Protein AF-A0A7V0V6Z7-F1 (afdb_monomer_lite)

Sequence (266 aa):
MDKNRDLLDSINRENGLTRINRAIYQKLVDCGIPGIIVAKPAYNLAQMYVQSLDFVAKTNEFSKLTDAPSIAEKVLEMRESVKVLRHFTGQFGRSYYVLMDRLSMITGNWYGEGYEEALDEAVNKFEEILSNLASEDLRDRMQDEIRSHNRQQHGNIVRRLISKGCPEDVSNHFADNLFELKLEAANLISLVDKMVSLTDDFENLILEIEQILVDISIPWVGFSPGETAHALWHMGDHDEDNFFFMGFLGWSLAVLENLQENVEDL

Foldseek 3Di:
DPVLVVLLVVLVPPCNLVVLLVLQLVLLVLLVDDSVLRNQLSSLLSLLLNLLSQLLVLLVVLLVDQDLVVNLVSLVSNLVSLVSNLVSLVSNLVSLVVSLVRLCVSVVVVPPDPNVVVVVVVVVVVVVVVVVPPPVVVVVVVVVVVVVVLVVSLVSQLVSLVVLQQDSVLSNQLSVLSSQLSVLSVVSNVLSVVLSPDDDHNNVSSVSVSVSSVVNCQQRNNPDQQDHRVNNLQSWDQGPVRDTRCHNVNSSVSSSVRNVVSVVVD

Radius of gyration: 20.88 Å; chains: 1; bounding box: 40×45×74 Å

pLDDT: mean 76.59, std 17.56, range [39.34, 95.06]

Structure (mmCIF, N/CA/C/O backbone):
data_AF-A0A7V0V6Z7-F1
#
_entry.id   AF-A0A7V0V6Z7-F1
#
loop_
_atom_site.group_PDB
_atom_site.id
_atom_site.type_symbol
_atom_site.label_atom_id
_atom_site.label_alt_id
_atom_site.label_comp_id
_atom_site.label_asym_id
_atom_site.label_entity_id
_atom_site.label_seq_id
_atom_site.pdbx_PDB_ins_code
_atom_site.Cartn_x
_atom_site.Cartn_y
_atom_site.Cartn_z
_atom_site.occupancy
_atom_site.B_iso_or_equiv
_atom_site.auth_seq_id
_atom_site.auth_comp_id
_atom_site.auth_asym_id
_atom_site.auth_atom_id
_atom_site.pdbx_PDB_model_num
ATOM 1 N N . MET A 1 1 ? 3.177 -21.503 -4.261 1.00 39.34 1 MET A N 1
ATOM 2 C CA . MET A 1 1 ? 1.839 -20.892 -4.133 1.00 39.34 1 MET A CA 1
ATOM 3 C C . MET A 1 1 ? 2.054 -19.483 -3.636 1.00 39.34 1 MET A C 1
ATOM 5 O O . MET A 1 1 ? 2.811 -19.310 -2.688 1.00 39.34 1 MET A O 1
ATOM 9 N N . ASP A 1 2 ? 1.538 -18.501 -4.362 1.00 45.69 2 ASP A N 1
ATOM 10 C CA . ASP A 1 2 ? 1.772 -17.084 -4.090 1.00 45.69 2 ASP A CA 1
ATOM 11 C C . ASP A 1 2 ? 0.695 -16.626 -3.101 1.00 45.69 2 ASP A C 1
ATOM 13 O O . ASP A 1 2 ? -0.444 -16.396 -3.497 1.00 45.69 2 ASP A O 1
ATOM 17 N N . LYS A 1 3 ? 1.037 -16.573 -1.805 1.00 47.81 3 LYS A N 1
ATOM 18 C CA . LYS A 1 3 ? 0.099 -16.254 -0.709 1.00 47.81 3 LYS A CA 1
ATOM 19 C C . LYS A 1 3 ? -0.710 -14.980 -0.985 1.00 47.81 3 LYS A C 1
ATOM 21 O O . LYS A 1 3 ? -1.873 -14.914 -0.608 1.00 47.81 3 LYS A O 1
ATOM 26 N N . ASN A 1 4 ? -0.118 -14.008 -1.680 1.00 45.53 4 ASN A N 1
ATOM 27 C CA . ASN A 1 4 ? -0.764 -12.742 -2.027 1.00 45.53 4 ASN A CA 1
ATOM 28 C C . ASN A 1 4 ? -1.793 -12.904 -3.150 1.00 45.53 4 ASN A C 1
ATOM 30 O O . ASN A 1 4 ? -2.839 -12.262 -3.122 1.00 45.53 4 ASN A O 1
ATOM 34 N N . ARG A 1 5 ? -1.532 -13.801 -4.106 1.00 47.22 5 ARG A N 1
ATOM 35 C CA . ARG A 1 5 ? -2.484 -14.160 -5.161 1.00 47.22 5 ARG A CA 1
ATOM 36 C C . ARG A 1 5 ? -3.647 -14.974 -4.602 1.00 47.22 5 ARG A C 1
ATOM 38 O O . ARG A 1 5 ? -4.788 -14.689 -4.932 1.00 47.22 5 ARG A O 1
ATOM 45 N N . ASP A 1 6 ? -3.370 -15.904 -3.689 1.00 46.28 6 ASP A N 1
ATOM 46 C CA . ASP A 1 6 ? -4.408 -16.678 -2.999 1.00 46.28 6 ASP A CA 1
ATOM 47 C C . ASP A 1 6 ? -5.280 -15.773 -2.096 1.00 46.28 6 ASP A C 1
ATOM 49 O O . ASP A 1 6 ? -6.498 -15.949 -2.021 1.00 46.28 6 ASP A O 1
ATOM 53 N N . LEU A 1 7 ? -4.682 -14.757 -1.454 1.00 52.91 7 LEU A N 1
ATOM 54 C CA . LEU A 1 7 ? -5.400 -13.718 -0.705 1.00 52.91 7 LEU A CA 1
ATOM 55 C C . LEU A 1 7 ? -6.253 -12.838 -1.625 1.00 52.91 7 LEU A C 1
ATOM 57 O O . LEU A 1 7 ? -7.433 -12.645 -1.337 1.00 52.91 7 LEU A O 1
ATOM 61 N N . LEU A 1 8 ? -5.719 -12.370 -2.754 1.00 53.38 8 LEU A N 1
ATOM 62 C CA . LEU A 1 8 ? -6.477 -11.591 -3.737 1.00 53.38 8 LEU A CA 1
ATOM 63 C C . LEU A 1 8 ? -7.608 -12.388 -4.378 1.00 53.38 8 LEU A C 1
ATOM 65 O O . LEU A 1 8 ? -8.707 -11.867 -4.501 1.00 53.38 8 LEU A O 1
ATOM 69 N N . ASP A 1 9 ? -7.403 -13.662 -4.701 1.00 51.12 9 ASP A N 1
ATOM 70 C CA . ASP A 1 9 ? -8.460 -14.540 -5.215 1.00 51.12 9 ASP A CA 1
ATOM 71 C C . ASP A 1 9 ? -9.538 -14.818 -4.150 1.00 51.12 9 ASP A C 1
ATOM 73 O O . ASP A 1 9 ? -10.710 -15.046 -4.472 1.00 51.12 9 ASP A O 1
ATOM 77 N N . SER A 1 10 ? -9.174 -14.753 -2.864 1.00 51.50 10 SER A N 1
ATOM 78 C CA . SER A 1 10 ? -10.130 -14.799 -1.754 1.00 51.50 10 SER A CA 1
ATOM 79 C C . SER A 1 10 ? -10.884 -13.474 -1.554 1.00 51.50 10 SER A C 1
ATOM 81 O O . SER A 1 10 ? -12.034 -13.493 -1.107 1.00 51.50 10 SER A O 1
ATOM 83 N N . ILE A 1 11 ? -10.270 -12.342 -1.926 1.00 50.38 11 ILE A N 1
ATOM 84 C CA . ILE A 1 11 ? -10.787 -10.978 -1.736 1.00 50.38 11 ILE A CA 1
ATOM 85 C C . ILE A 1 11 ? -11.588 -10.468 -2.944 1.00 50.38 11 ILE A C 1
ATOM 87 O O . ILE A 1 11 ? -12.551 -9.731 -2.755 1.00 50.38 11 ILE A O 1
ATOM 91 N N . ASN A 1 12 ? -11.249 -10.905 -4.160 1.00 48.53 12 ASN A N 1
ATOM 92 C CA . ASN A 1 12 ? -11.937 -10.591 -5.420 1.00 48.53 12 ASN A CA 1
ATOM 93 C C . ASN A 1 12 ? -13.287 -11.307 -5.568 1.00 48.53 12 ASN A C 1
ATOM 95 O O . ASN A 1 12 ? -14.057 -11.019 -6.482 1.00 48.53 12 ASN A O 1
ATOM 99 N N . ARG A 1 13 ? -13.621 -12.226 -4.657 1.00 46.09 13 ARG A N 1
ATOM 100 C CA . ARG A 1 13 ? -15.014 -12.633 -4.444 1.00 46.09 13 ARG A CA 1
ATOM 101 C C . ARG A 1 13 ? -15.704 -11.474 -3.729 1.00 46.09 13 ARG A C 1
ATOM 103 O O . ARG A 1 13 ? -15.149 -11.004 -2.746 1.00 46.09 13 ARG A O 1
ATOM 110 N N . GLU A 1 14 ? -16.910 -11.077 -4.147 1.00 49.16 14 GLU A N 1
ATOM 111 C CA . GLU A 1 14 ? -17.764 -9.981 -3.610 1.00 49.16 14 GLU A CA 1
ATOM 112 C C . GLU A 1 14 ? -17.850 -9.827 -2.063 1.00 49.16 14 GLU A C 1
ATOM 114 O O . GLU A 1 14 ? -18.405 -8.857 -1.562 1.00 49.16 14 GLU A O 1
ATOM 119 N N . ASN A 1 15 ? -17.267 -10.739 -1.282 1.00 64.12 15 ASN A N 1
ATOM 120 C CA . ASN A 1 15 ? -17.210 -10.761 0.175 1.00 64.12 15 ASN A CA 1
ATOM 121 C C . ASN A 1 15 ? -15.884 -10.274 0.806 1.00 64.12 15 ASN A C 1
ATOM 123 O O . ASN A 1 15 ? -15.844 -10.120 2.026 1.00 64.12 15 ASN A O 1
ATOM 127 N N . GLY A 1 16 ? -14.802 -10.051 0.046 1.00 65.00 16 GLY A N 1
ATOM 128 C CA . GLY A 1 16 ? -13.463 -9.756 0.588 1.00 65.00 16 GLY A CA 1
ATOM 129 C C . GLY A 1 16 ? -13.350 -8.437 1.351 1.00 65.00 16 GLY A C 1
ATOM 130 O O . GLY A 1 16 ? -13.090 -8.424 2.556 1.00 65.00 16 GLY A O 1
ATOM 131 N N . LEU A 1 17 ? -13.616 -7.326 0.657 1.00 76.06 17 LEU A N 1
ATOM 132 C CA . LEU A 1 17 ? -13.643 -5.982 1.245 1.00 76.06 17 LEU A CA 1
ATOM 133 C C . LEU A 1 17 ? -14.646 -5.898 2.405 1.00 76.06 17 LEU A C 1
ATOM 135 O O . LEU A 1 17 ? -14.359 -5.326 3.454 1.00 76.06 17 LEU A O 1
ATOM 139 N N . THR A 1 18 ? -15.826 -6.498 2.240 1.00 77.00 18 THR A N 1
ATOM 140 C CA . THR A 1 18 ? -16.851 -6.534 3.288 1.00 77.00 18 THR A CA 1
ATOM 141 C C . THR A 1 18 ? -16.368 -7.285 4.527 1.00 77.00 18 THR A C 1
ATOM 143 O O . THR A 1 18 ? -16.648 -6.849 5.642 1.00 77.00 18 THR A O 1
ATOM 146 N N . ARG A 1 19 ? -15.635 -8.392 4.359 1.00 82.50 19 ARG A N 1
ATOM 147 C CA . ARG A 1 19 ? -15.093 -9.179 5.472 1.00 82.50 19 ARG A CA 1
ATOM 148 C C . ARG A 1 19 ? -14.014 -8.416 6.228 1.00 82.50 19 ARG A C 1
ATOM 150 O O . ARG A 1 19 ? -14.110 -8.341 7.450 1.00 82.50 19 ARG A O 1
ATOM 157 N N . ILE A 1 20 ? -13.028 -7.849 5.531 1.00 89.25 20 ILE A N 1
ATOM 158 C CA . ILE A 1 20 ? -11.941 -7.120 6.198 1.00 89.25 20 ILE A CA 1
ATOM 159 C C . ILE A 1 20 ? -12.457 -5.838 6.864 1.00 89.25 20 ILE A C 1
ATOM 161 O O . ILE A 1 20 ? -12.130 -5.588 8.018 1.00 89.25 20 ILE A O 1
ATOM 165 N N . ASN A 1 21 ? -13.370 -5.101 6.218 1.00 86.50 21 ASN A N 1
ATOM 166 C CA . ASN A 1 21 ? -14.036 -3.946 6.827 1.00 86.50 21 ASN A CA 1
ATOM 167 C C . ASN A 1 21 ? -14.774 -4.339 8.115 1.00 86.50 21 ASN A C 1
ATOM 169 O O . ASN A 1 21 ? -14.560 -3.724 9.153 1.00 86.50 21 ASN A O 1
ATOM 173 N N . ARG A 1 22 ? -15.588 -5.405 8.086 1.00 85.06 22 ARG A N 1
ATOM 174 C CA . ARG A 1 22 ? -16.276 -5.892 9.294 1.00 85.06 22 ARG A CA 1
ATOM 175 C C . ARG A 1 22 ? -15.303 -6.294 10.398 1.00 85.06 22 ARG A C 1
ATOM 177 O O . ARG A 1 22 ? -15.591 -6.021 11.555 1.00 85.06 22 ARG A O 1
ATOM 184 N N . ALA A 1 23 ? -14.185 -6.929 10.054 1.00 89.50 23 ALA A N 1
ATOM 185 C CA . ALA A 1 23 ? -13.181 -7.336 11.030 1.00 89.50 23 ALA A CA 1
ATOM 186 C C . ALA A 1 23 ? -12.515 -6.121 11.695 1.00 89.50 23 ALA A C 1
ATOM 188 O O . ALA A 1 23 ? -12.502 -6.042 12.918 1.00 89.50 23 ALA A O 1
ATOM 189 N N . ILE A 1 24 ? -12.053 -5.144 10.906 1.00 92.06 24 ILE A N 1
ATOM 190 C CA . ILE A 1 24 ? -11.469 -3.895 11.422 1.00 92.06 24 ILE A CA 1
ATOM 191 C C . ILE A 1 24 ? -12.498 -3.132 12.262 1.00 92.06 24 ILE A C 1
ATOM 193 O O . ILE A 1 24 ? -12.206 -2.716 13.378 1.00 92.06 24 ILE A O 1
ATOM 197 N N . TYR A 1 25 ? -13.724 -2.984 11.753 1.00 89.12 25 TYR A N 1
ATOM 198 C CA . TYR A 1 25 ? -14.819 -2.335 12.470 1.00 89.12 25 TYR A CA 1
ATOM 199 C C . TYR A 1 25 ? -15.056 -2.984 13.832 1.00 89.12 25 TYR A C 1
ATOM 201 O O . TYR A 1 25 ? -15.114 -2.281 14.836 1.00 89.12 25 TYR A O 1
ATOM 209 N N . GLN A 1 26 ? -15.167 -4.316 13.866 1.00 88.88 26 GLN A N 1
ATOM 210 C CA . GLN A 1 26 ? -15.398 -5.049 15.104 1.00 88.88 26 GLN A CA 1
ATOM 211 C C . GLN A 1 26 ? -14.260 -4.814 16.095 1.00 88.88 26 GLN A C 1
ATOM 213 O O . GLN A 1 26 ? -14.545 -4.499 17.239 1.00 88.88 26 GLN A O 1
ATOM 218 N N . LYS A 1 27 ? -12.997 -4.850 15.649 1.00 91.38 27 LYS A N 1
ATOM 219 C CA . LYS A 1 27 ? -11.844 -4.566 16.516 1.00 91.38 27 LYS A CA 1
ATOM 220 C C . LYS A 1 27 ? -11.895 -3.182 17.145 1.00 91.38 27 LYS A C 1
ATOM 222 O O . LYS A 1 27 ? -11.703 -3.055 18.346 1.00 91.38 27 LYS A O 1
ATOM 227 N N . LEU A 1 28 ? -12.225 -2.158 16.364 1.00 89.69 28 LEU A N 1
ATOM 228 C CA . LEU A 1 28 ? -12.333 -0.799 16.891 1.00 89.69 28 LEU A CA 1
ATOM 229 C C . LEU A 1 28 ? -13.544 -0.620 17.829 1.00 89.69 28 LEU A C 1
ATOM 231 O O . LEU A 1 28 ? -13.476 0.168 18.769 1.00 89.69 28 LEU A O 1
ATOM 235 N N . VAL A 1 29 ? -14.650 -1.342 17.603 1.00 87.56 29 VAL A N 1
ATOM 236 C CA . VAL A 1 29 ? -15.792 -1.372 18.540 1.00 87.56 29 VAL A CA 1
ATOM 237 C C . VAL A 1 29 ? -15.441 -2.121 19.822 1.00 87.56 29 VAL A C 1
ATOM 239 O O . VAL A 1 29 ? -15.835 -1.682 20.900 1.00 87.56 29 VAL A O 1
ATOM 242 N N . ASP A 1 30 ? -14.692 -3.219 19.718 1.00 89.12 30 ASP A N 1
ATOM 243 C CA . ASP A 1 30 ? -14.221 -4.000 20.863 1.00 89.12 30 ASP A CA 1
ATOM 244 C C . ASP A 1 30 ? -13.289 -3.164 21.755 1.00 89.12 30 ASP A C 1
ATOM 246 O O . ASP A 1 30 ? -13.257 -3.391 22.956 1.00 89.12 30 ASP A O 1
ATOM 250 N N . CYS A 1 31 ? -12.633 -2.130 21.210 1.00 85.94 31 CYS A N 1
ATOM 251 C CA . CYS A 1 31 ? -11.915 -1.088 21.957 1.00 85.94 31 CYS A CA 1
ATOM 252 C C . CYS A 1 31 ? -12.823 -0.055 22.657 1.00 85.94 31 CYS A C 1
ATOM 254 O O . CYS A 1 31 ? -12.341 0.954 23.160 1.00 85.94 31 CYS A O 1
ATOM 256 N N . GLY A 1 32 ? -14.145 -0.235 22.660 1.00 80.31 32 GLY A N 1
ATOM 257 C CA . GLY A 1 32 ? -15.088 0.675 23.319 1.00 80.31 32 GLY A CA 1
ATOM 258 C C . GLY A 1 32 ? -15.376 1.970 22.550 1.00 80.31 32 GLY A C 1
ATOM 259 O O . GLY A 1 32 ? -16.059 2.857 23.069 1.00 80.31 32 GLY A O 1
ATOM 260 N N . ILE A 1 33 ? -14.904 2.098 21.307 1.00 82.56 33 ILE A N 1
ATOM 261 C CA . ILE A 1 33 ? -15.146 3.286 20.485 1.00 82.56 33 ILE A CA 1
ATOM 262 C C . ILE A 1 33 ? -16.559 3.211 19.880 1.00 82.56 33 ILE A C 1
ATOM 264 O O . ILE A 1 33 ? -16.948 2.181 19.322 1.00 82.56 33 ILE A O 1
ATOM 268 N N . PRO A 1 34 ? -17.351 4.301 19.915 1.00 77.25 34 PRO A N 1
ATOM 269 C CA . PRO A 1 34 ? -18.684 4.308 19.327 1.00 77.25 34 PRO A CA 1
ATOM 270 C C . PRO A 1 34 ? -18.695 3.903 17.847 1.00 77.25 34 PRO A C 1
ATOM 272 O O . PRO A 1 34 ? -17.982 4.479 17.023 1.00 77.25 34 PRO A O 1
ATOM 275 N N . GLY A 1 35 ? -19.611 2.996 17.492 1.00 72.31 35 GLY A N 1
ATOM 276 C CA . GLY A 1 35 ? -19.788 2.456 16.138 1.00 72.31 35 GLY A CA 1
ATOM 277 C C . GLY A 1 35 ? -19.845 3.505 15.015 1.00 72.31 35 GLY A C 1
ATOM 278 O O . GLY A 1 35 ? -19.358 3.274 13.910 1.00 72.31 35 GLY A O 1
ATOM 279 N N . ILE A 1 36 ? -20.427 4.676 15.289 1.00 73.62 36 ILE A N 1
ATOM 280 C CA . ILE A 1 36 ? -20.543 5.775 14.317 1.00 73.62 36 ILE A CA 1
ATOM 281 C C . ILE A 1 36 ? -19.196 6.441 13.998 1.00 73.62 36 ILE A C 1
ATOM 283 O O . ILE A 1 36 ? -19.006 6.933 12.889 1.00 73.62 36 ILE A O 1
ATOM 287 N N . ILE A 1 37 ? -18.262 6.434 14.953 1.00 75.44 37 ILE A N 1
ATOM 288 C CA . ILE A 1 37 ? -16.926 7.022 14.808 1.00 75.44 37 ILE A CA 1
ATOM 289 C C . ILE A 1 37 ? -16.024 6.069 14.025 1.00 75.44 37 ILE A C 1
ATOM 291 O O . ILE A 1 37 ? -15.305 6.506 13.133 1.00 75.44 37 ILE A O 1
ATOM 295 N N . VAL A 1 38 ? -16.113 4.765 14.298 1.00 80.75 38 VAL A N 1
ATOM 296 C CA . VAL A 1 38 ? -15.240 3.746 13.692 1.00 80.75 38 VAL A CA 1
ATOM 297 C C . VAL A 1 38 ? -15.615 3.379 12.256 1.00 80.75 38 VAL A C 1
ATOM 299 O O . VAL A 1 38 ? -14.756 2.938 11.500 1.00 80.75 38 VAL A O 1
ATOM 302 N N . ALA A 1 39 ? -16.872 3.583 11.844 1.00 78.62 39 ALA A N 1
ATOM 303 C CA . ALA A 1 39 ? -17.373 3.120 10.546 1.00 78.62 39 ALA A CA 1
ATOM 304 C C . ALA A 1 39 ? -16.555 3.641 9.353 1.00 78.62 39 ALA A C 1
ATOM 306 O O . ALA A 1 39 ? -16.211 2.883 8.446 1.00 78.62 39 ALA A O 1
ATOM 307 N N . LYS A 1 40 ? -16.235 4.940 9.353 1.00 85.31 40 LYS A N 1
ATOM 308 C CA . LYS A 1 40 ? -15.503 5.581 8.255 1.00 85.31 40 LYS A CA 1
ATOM 309 C C . LYS A 1 40 ? -13.998 5.242 8.263 1.00 85.31 40 LYS A C 1
ATOM 311 O O . LYS A 1 40 ? -13.516 4.832 7.207 1.00 85.31 40 LYS A O 1
ATOM 316 N N . PRO A 1 41 ? -13.268 5.333 9.395 1.00 87.50 41 PRO A N 1
ATOM 317 C CA . PRO A 1 41 ? -11.895 4.840 9.492 1.00 87.50 41 PRO A CA 1
ATOM 318 C C . PRO A 1 41 ? -11.749 3.371 9.087 1.00 87.50 41 PRO A C 1
ATOM 320 O O . PRO A 1 41 ? -10.877 3.061 8.283 1.00 87.50 41 PRO A O 1
ATOM 323 N N . ALA A 1 42 ? -12.631 2.487 9.569 1.00 88.62 42 ALA A N 1
ATOM 324 C CA . ALA A 1 42 ? -12.578 1.059 9.259 1.00 88.62 42 ALA A CA 1
ATOM 325 C C . ALA A 1 42 ? -12.742 0.789 7.758 1.00 88.62 42 ALA A C 1
ATOM 327 O O . ALA A 1 42 ? -11.986 0.014 7.178 1.00 88.62 42 ALA A O 1
ATOM 328 N N . TYR A 1 43 ? -13.690 1.474 7.110 1.00 89.81 43 TYR A N 1
ATOM 329 C CA . TYR A 1 43 ? -13.883 1.364 5.667 1.00 89.81 43 TYR A CA 1
ATOM 330 C C . TYR A 1 43 ? -12.670 1.867 4.875 1.00 89.81 43 TYR A C 1
ATOM 332 O O . TYR A 1 43 ? -12.228 1.195 3.945 1.00 89.81 43 TYR A O 1
ATOM 340 N N . ASN A 1 44 ? -12.117 3.027 5.239 1.00 92.69 44 ASN A N 1
ATOM 341 C CA . ASN A 1 44 ? -10.964 3.585 4.532 1.00 92.69 44 ASN A CA 1
ATOM 342 C C . ASN A 1 44 ? -9.715 2.715 4.722 1.00 92.69 44 ASN A C 1
ATOM 344 O O . ASN A 1 44 ? -9.022 2.443 3.747 1.00 92.69 44 ASN A O 1
ATOM 348 N N . LEU A 1 45 ? -9.471 2.212 5.936 1.00 94.75 45 LEU A N 1
ATOM 349 C CA . LEU A 1 45 ? -8.350 1.315 6.212 1.00 94.75 45 LEU A CA 1
ATOM 350 C C . LEU A 1 45 ? -8.498 -0.026 5.478 1.00 94.75 45 LEU A C 1
ATOM 352 O O . LEU A 1 45 ? -7.536 -0.531 4.905 1.00 94.75 45 LEU A O 1
ATOM 356 N N . ALA A 1 46 ? -9.718 -0.568 5.410 1.00 92.69 46 ALA A N 1
ATOM 357 C CA . ALA A 1 46 ? -10.029 -1.748 4.606 1.00 92.69 46 ALA A CA 1
ATOM 358 C C . ALA A 1 46 ? -9.746 -1.531 3.112 1.00 92.69 46 ALA A C 1
ATOM 360 O O . ALA A 1 46 ? -9.220 -2.421 2.445 1.00 92.69 46 ALA A O 1
ATOM 361 N N . GLN A 1 47 ? -10.077 -0.353 2.579 1.00 93.44 47 GLN A N 1
ATOM 362 C CA . GLN A 1 47 ? -9.761 -0.005 1.196 1.00 93.44 47 GLN A CA 1
ATOM 363 C C . GLN A 1 47 ? -8.253 0.107 0.978 1.00 93.44 47 GLN A C 1
ATOM 365 O O . GLN A 1 47 ? -7.740 -0.477 0.027 1.00 93.44 47 GLN A O 1
ATOM 370 N N . MET A 1 48 ? -7.532 0.782 1.880 1.00 95.06 48 MET A N 1
ATOM 371 C CA . MET A 1 48 ? -6.071 0.862 1.813 1.00 95.06 48 MET A CA 1
ATOM 372 C C . MET A 1 48 ? -5.436 -0.537 1.814 1.00 95.06 48 MET A C 1
ATOM 374 O O . MET A 1 48 ? -4.594 -0.824 0.972 1.00 95.06 48 MET A O 1
ATOM 378 N N . TYR A 1 49 ? -5.903 -1.444 2.678 1.00 94.56 49 TYR A N 1
ATOM 379 C CA . TYR A 1 49 ? -5.450 -2.837 2.724 1.00 94.56 49 TYR A CA 1
ATOM 380 C C . TYR A 1 49 ? -5.638 -3.574 1.388 1.00 94.56 49 TYR A C 1
ATOM 382 O O . TYR A 1 49 ? -4.698 -4.181 0.872 1.00 94.56 49 TYR A O 1
ATOM 390 N N . VAL A 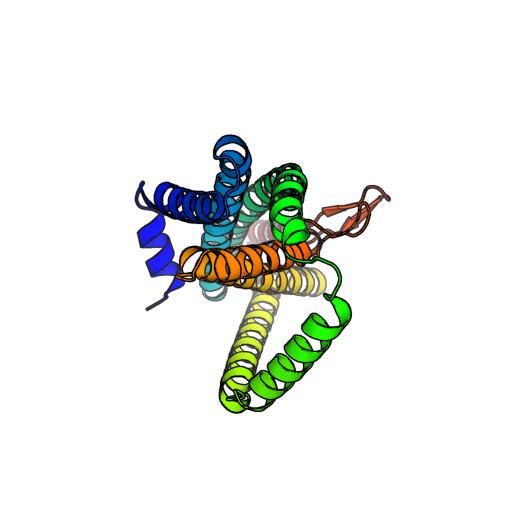1 50 ? -6.836 -3.502 0.796 1.00 92.31 50 VAL A N 1
ATOM 391 C CA . VAL A 1 50 ? -7.135 -4.185 -0.475 1.00 92.31 50 VAL A CA 1
ATOM 392 C C . VAL A 1 50 ? -6.295 -3.621 -1.623 1.00 92.31 50 VAL A C 1
ATOM 394 O O . VAL A 1 50 ? -5.756 -4.393 -2.415 1.00 92.31 50 VAL A O 1
ATOM 397 N N . GLN A 1 51 ? -6.141 -2.296 -1.701 1.00 94.19 51 GLN A N 1
ATOM 398 C CA . GLN A 1 51 ? -5.313 -1.674 -2.738 1.00 94.19 51 GLN A CA 1
ATOM 399 C C . GLN A 1 51 ? -3.826 -1.998 -2.561 1.00 94.19 51 GLN A C 1
ATOM 401 O O . GLN A 1 51 ? -3.128 -2.209 -3.551 1.00 94.19 51 GLN A O 1
ATOM 406 N N . SER A 1 52 ? -3.343 -2.106 -1.321 1.00 93.88 52 SER A N 1
ATOM 407 C CA . SER A 1 52 ? -1.979 -2.557 -1.039 1.00 93.88 52 SER A CA 1
ATOM 408 C C . SER A 1 52 ? -1.748 -4.001 -1.471 1.00 93.88 52 SER A C 1
ATOM 410 O O . SER A 1 52 ? -0.718 -4.290 -2.077 1.00 93.88 52 SER A O 1
ATOM 412 N N . LEU A 1 53 ? -2.700 -4.908 -1.227 1.00 91.81 53 LEU A N 1
ATOM 413 C CA . LEU A 1 53 ? -2.595 -6.293 -1.700 1.00 91.81 53 LEU A CA 1
ATOM 414 C C . LEU A 1 53 ? -2.504 -6.360 -3.223 1.00 91.81 53 LEU A C 1
ATOM 416 O O . LEU A 1 53 ? -1.617 -7.025 -3.762 1.00 91.81 53 LEU A O 1
ATOM 420 N N . ASP A 1 54 ? -3.401 -5.646 -3.901 1.00 91.62 54 ASP A N 1
ATOM 421 C CA . ASP A 1 54 ? -3.454 -5.577 -5.359 1.00 91.62 54 ASP A CA 1
ATOM 422 C C . ASP A 1 54 ? -2.152 -4.997 -5.938 1.00 91.62 54 ASP A C 1
ATOM 424 O O . ASP A 1 54 ? -1.538 -5.593 -6.826 1.00 91.62 54 ASP A O 1
ATOM 428 N N . PHE A 1 55 ? -1.650 -3.901 -5.363 1.00 94.06 55 PHE A N 1
ATOM 429 C CA . PHE A 1 55 ? -0.383 -3.292 -5.763 1.00 94.06 55 PHE A CA 1
ATOM 430 C C . PHE A 1 55 ? 0.821 -4.226 -5.561 1.00 94.06 55 PHE A C 1
ATOM 432 O O . PHE A 1 55 ? 1.649 -4.385 -6.465 1.00 94.06 55 PHE A O 1
ATOM 439 N N . VAL A 1 56 ? 0.920 -4.893 -4.406 1.00 91.88 56 VAL A N 1
ATOM 440 C CA . VAL A 1 56 ? 2.012 -5.838 -4.114 1.00 91.88 56 VAL A CA 1
ATOM 441 C C . VAL A 1 56 ? 1.987 -7.018 -5.088 1.00 91.88 56 VAL A C 1
ATOM 443 O O . VAL A 1 56 ? 3.041 -7.427 -5.587 1.00 91.88 56 VAL A O 1
ATOM 446 N N . ALA A 1 57 ? 0.807 -7.554 -5.405 1.00 90.06 57 ALA A N 1
ATOM 447 C CA . ALA A 1 57 ? 0.684 -8.645 -6.365 1.00 90.06 57 ALA A CA 1
ATOM 448 C C . ALA A 1 57 ? 1.061 -8.214 -7.785 1.00 90.06 57 ALA A C 1
ATOM 450 O O . ALA A 1 57 ? 1.868 -8.890 -8.426 1.00 90.06 57 ALA A O 1
ATOM 451 N N . LYS A 1 58 ? 0.576 -7.056 -8.245 1.00 92.56 58 LYS A N 1
ATOM 452 C CA . LYS A 1 58 ? 0.965 -6.488 -9.544 1.00 92.56 58 LYS A CA 1
ATOM 453 C C . LYS A 1 58 ? 2.468 -6.243 -9.632 1.00 92.56 58 LYS A C 1
ATOM 455 O O . LYS A 1 58 ? 3.075 -6.569 -10.649 1.00 92.56 58 LYS A O 1
ATOM 460 N N . THR A 1 59 ? 3.099 -5.776 -8.555 1.00 90.56 59 THR A N 1
ATOM 461 C CA . THR A 1 59 ? 4.559 -5.595 -8.495 1.00 90.56 59 THR A CA 1
ATOM 462 C C . THR A 1 59 ? 5.306 -6.929 -8.612 1.00 90.56 59 THR A C 1
ATOM 464 O O . THR A 1 59 ? 6.316 -7.036 -9.312 1.00 90.56 59 THR A O 1
ATOM 467 N N . ASN A 1 60 ? 4.803 -7.988 -7.970 1.00 87.38 60 ASN A N 1
ATOM 468 C CA . ASN A 1 60 ? 5.375 -9.331 -8.098 1.00 87.38 60 ASN A CA 1
ATOM 469 C C . ASN A 1 60 ? 5.234 -9.883 -9.528 1.00 87.38 60 ASN A C 1
ATOM 471 O O . ASN A 1 60 ? 6.149 -10.545 -10.027 1.00 87.38 60 ASN A O 1
ATOM 475 N N . GLU A 1 61 ? 4.119 -9.608 -10.205 1.00 88.44 61 GLU A N 1
ATOM 476 C CA . GLU A 1 61 ? 3.910 -9.965 -11.612 1.00 88.44 61 GLU A CA 1
ATOM 477 C C . GLU A 1 61 ? 4.791 -9.156 -12.561 1.00 88.44 61 GLU A C 1
ATOM 479 O O . GLU A 1 61 ? 5.363 -9.724 -13.490 1.00 88.44 61 GLU A O 1
ATOM 484 N N . PHE A 1 62 ? 4.964 -7.862 -12.292 1.00 87.81 62 PHE A N 1
ATOM 485 C CA . PHE A 1 62 ? 5.754 -6.940 -13.104 1.00 87.81 62 PHE A CA 1
ATOM 486 C C . PHE A 1 62 ? 7.185 -7.442 -13.334 1.00 87.81 62 PHE A C 1
ATOM 488 O O . PHE A 1 62 ? 7.706 -7.398 -14.450 1.00 87.81 62 PHE A O 1
ATOM 495 N N . SER A 1 63 ? 7.791 -8.048 -12.306 1.00 78.75 63 SER A N 1
ATOM 496 C CA . SER A 1 63 ? 9.129 -8.651 -12.389 1.00 78.75 63 SER A CA 1
ATOM 497 C C . SER A 1 63 ? 9.267 -9.747 -13.466 1.00 78.75 63 SER A C 1
ATOM 499 O O . SER A 1 63 ? 10.381 -10.037 -13.919 1.00 78.75 63 SER A O 1
ATOM 501 N N . LYS A 1 64 ? 8.152 -10.320 -13.938 1.00 84.94 64 LYS A N 1
ATOM 502 C CA . LYS A 1 64 ? 8.096 -11.428 -14.908 1.00 84.94 64 LYS A CA 1
ATOM 503 C C . LYS A 1 64 ? 7.884 -10.970 -16.358 1.00 84.94 64 LYS A C 1
ATOM 505 O O . LYS A 1 64 ? 8.086 -11.772 -17.262 1.00 84.94 64 LYS A O 1
ATOM 510 N N . LEU A 1 65 ? 7.496 -9.715 -16.588 1.00 84.81 65 LEU A N 1
ATOM 511 C CA . LEU A 1 65 ? 7.113 -9.198 -17.911 1.00 84.81 65 LEU A CA 1
ATOM 512 C C . LEU A 1 65 ? 8.329 -8.811 -18.748 1.00 84.81 65 LEU A C 1
ATOM 514 O O . LEU A 1 65 ? 9.234 -8.175 -18.223 1.00 84.81 65 LEU A O 1
ATOM 518 N N . THR A 1 66 ? 8.371 -9.150 -20.036 1.00 81.56 66 THR A N 1
ATOM 519 C CA . THR A 1 66 ? 9.586 -8.981 -20.865 1.00 81.56 66 THR A CA 1
ATOM 520 C C . THR A 1 66 ? 9.430 -8.055 -22.069 1.00 81.56 66 THR A C 1
ATOM 522 O O . THR A 1 66 ? 10.426 -7.523 -22.566 1.00 81.56 66 THR A O 1
ATOM 525 N N . ASP A 1 67 ? 8.214 -7.872 -22.565 1.00 85.62 67 ASP A N 1
ATOM 526 C CA . ASP A 1 67 ? 7.884 -7.021 -23.706 1.00 85.62 67 ASP A CA 1
ATOM 527 C C . ASP A 1 67 ? 7.355 -5.650 -23.253 1.00 85.62 67 ASP A C 1
ATOM 529 O O . ASP A 1 67 ? 6.765 -5.517 -22.183 1.00 85.62 67 ASP A O 1
ATOM 533 N N . ALA A 1 68 ? 7.609 -4.617 -24.063 1.00 80.12 68 ALA A N 1
ATOM 534 C CA . ALA A 1 68 ? 7.265 -3.234 -23.729 1.00 80.12 68 ALA A CA 1
ATOM 535 C C . ALA A 1 68 ? 5.749 -2.995 -23.562 1.00 80.12 68 ALA A C 1
ATOM 537 O O . ALA A 1 68 ? 5.387 -2.358 -22.573 1.00 80.12 68 ALA A O 1
ATOM 538 N N . PRO A 1 69 ? 4.855 -3.536 -24.421 1.00 86.31 69 PRO A N 1
ATOM 539 C CA . PRO A 1 69 ? 3.411 -3.378 -24.241 1.00 86.31 69 PRO A CA 1
ATOM 540 C C . PRO A 1 69 ? 2.913 -3.940 -22.907 1.00 86.31 69 PRO A C 1
ATOM 542 O O . PRO A 1 69 ? 2.227 -3.234 -22.172 1.00 86.31 69 PRO A O 1
ATOM 545 N N . SER A 1 70 ? 3.321 -5.162 -22.544 1.00 86.44 70 SER A N 1
ATOM 546 C CA . SER A 1 70 ? 2.920 -5.766 -21.266 1.00 86.44 70 SER A CA 1
ATOM 547 C C . SER A 1 70 ? 3.465 -4.990 -20.062 1.00 86.44 70 SER A C 1
ATOM 549 O O . SER A 1 70 ? 2.778 -4.846 -19.051 1.00 86.44 70 SER A O 1
ATOM 551 N N . ILE A 1 71 ? 4.697 -4.470 -20.153 1.00 89.75 71 ILE A N 1
ATOM 552 C CA . ILE A 1 71 ? 5.281 -3.598 -19.120 1.00 89.75 71 ILE A CA 1
ATOM 553 C C . ILE A 1 71 ? 4.433 -2.331 -18.966 1.00 89.75 71 ILE A C 1
ATOM 555 O O . ILE A 1 71 ? 4.056 -1.999 -17.844 1.00 89.75 71 ILE A O 1
ATOM 559 N N . ALA A 1 72 ? 4.103 -1.654 -20.067 1.00 90.25 72 ALA A N 1
ATOM 560 C CA . ALA A 1 72 ? 3.301 -0.434 -20.051 1.00 90.25 72 ALA A CA 1
ATOM 561 C C . ALA A 1 72 ? 1.897 -0.677 -19.470 1.00 90.25 72 ALA A C 1
ATOM 563 O O . ALA A 1 72 ? 1.461 0.056 -18.582 1.00 90.25 72 ALA A O 1
ATOM 564 N N . GLU A 1 73 ? 1.221 -1.746 -19.896 1.00 91.88 73 GLU A N 1
ATOM 565 C CA . GLU A 1 73 ? -0.085 -2.143 -19.362 1.00 91.88 73 GLU A CA 1
ATOM 566 C C . GLU A 1 73 ? -0.024 -2.373 -17.846 1.00 91.88 73 GLU A C 1
ATOM 568 O O . GLU A 1 73 ? -0.819 -1.811 -17.091 1.00 91.88 73 GLU A O 1
ATOM 573 N N . LYS A 1 74 ? 0.983 -3.109 -17.362 1.00 93.81 74 LYS A N 1
ATOM 574 C CA . LYS A 1 74 ? 1.134 -3.360 -15.924 1.00 93.81 74 LYS A CA 1
ATOM 575 C C . LYS A 1 74 ? 1.482 -2.093 -15.139 1.00 93.81 74 LYS A C 1
ATOM 577 O O . LYS A 1 74 ? 1.014 -1.938 -14.011 1.00 93.81 74 LYS A O 1
ATOM 582 N N . VAL A 1 75 ? 2.264 -1.171 -15.707 1.00 93.19 75 VAL A N 1
ATOM 583 C CA . VAL A 1 75 ? 2.526 0.144 -15.094 1.00 93.19 75 VAL A CA 1
ATOM 584 C C . VAL A 1 75 ? 1.229 0.943 -14.957 1.00 93.19 75 VAL A C 1
ATOM 586 O O . VAL A 1 75 ? 0.991 1.516 -13.893 1.00 93.19 75 VAL A O 1
ATOM 589 N N . LEU A 1 76 ? 0.360 0.937 -15.973 1.00 93.19 76 LEU A N 1
ATOM 590 C CA . LEU A 1 76 ? -0.959 1.575 -15.908 1.00 93.19 76 LEU A CA 1
ATOM 591 C C . LEU A 1 76 ? -1.853 0.934 -14.838 1.00 93.19 76 LEU A C 1
ATOM 593 O O . LEU A 1 76 ? -2.441 1.647 -14.025 1.00 93.19 76 LEU A O 1
ATOM 597 N N . GLU A 1 77 ? -1.908 -0.397 -14.773 1.00 93.25 77 GLU A N 1
ATOM 598 C CA . GLU A 1 77 ? -2.667 -1.108 -13.738 1.00 93.25 77 GLU A CA 1
ATOM 599 C C . GLU A 1 77 ? -2.194 -0.775 -12.316 1.00 93.25 77 GLU A C 1
ATOM 601 O O . GLU A 1 77 ? -3.021 -0.589 -11.421 1.00 93.25 77 GLU A O 1
ATOM 606 N N . MET A 1 78 ? -0.874 -0.719 -12.091 1.00 94.75 78 MET A N 1
ATOM 607 C CA . MET A 1 78 ? -0.290 -0.345 -10.796 1.00 94.75 78 MET A CA 1
ATOM 608 C C . MET A 1 78 ? -0.571 1.122 -10.464 1.00 94.75 78 MET A C 1
ATOM 610 O O . MET A 1 78 ? -0.875 1.454 -9.319 1.00 94.75 78 MET A O 1
ATOM 614 N N . ARG A 1 79 ? -0.504 2.006 -11.464 1.00 93.94 79 ARG A N 1
ATOM 615 C CA . ARG A 1 79 ? -0.796 3.435 -11.322 1.00 93.94 79 ARG A CA 1
ATOM 616 C C . ARG A 1 79 ? -2.219 3.680 -10.832 1.00 93.94 79 ARG A C 1
ATOM 618 O O . ARG A 1 79 ? -2.407 4.521 -9.954 1.00 93.94 79 ARG A O 1
ATOM 625 N N . GLU A 1 80 ? -3.206 2.961 -11.359 1.00 91.38 80 GLU A N 1
ATOM 626 C CA . GLU A 1 80 ? -4.586 3.085 -10.881 1.00 91.38 80 GLU A CA 1
ATOM 627 C C . GLU A 1 80 ? -4.732 2.616 -9.426 1.00 91.38 80 GLU A C 1
ATOM 629 O O . GLU A 1 80 ? -5.322 3.341 -8.624 1.00 91.38 80 GLU A O 1
ATOM 634 N N . SER A 1 81 ? -4.108 1.497 -9.036 1.00 91.44 81 SER A N 1
ATOM 635 C CA . SER A 1 81 ? -4.096 1.047 -7.632 1.00 91.44 81 SER A CA 1
ATOM 636 C C . SER A 1 81 ? -3.504 2.107 -6.700 1.00 91.44 81 SER A C 1
ATOM 638 O O . SER A 1 81 ? -4.090 2.418 -5.664 1.00 91.44 81 SER A O 1
ATOM 640 N N . VAL A 1 82 ? -2.382 2.728 -7.084 1.00 93.06 82 VAL A N 1
ATOM 641 C CA . VAL A 1 82 ? -1.723 3.768 -6.274 1.00 93.06 82 VAL A CA 1
ATOM 642 C C . VAL A 1 82 ? -2.564 5.043 -6.174 1.00 93.06 82 VAL A C 1
ATOM 644 O O . VAL A 1 82 ? -2.635 5.640 -5.101 1.00 93.06 82 VAL A O 1
ATOM 647 N N . LYS A 1 83 ? -3.264 5.457 -7.238 1.00 92.00 83 LYS A N 1
ATOM 648 C CA . LYS A 1 83 ? -4.196 6.601 -7.176 1.00 92.00 83 LYS A CA 1
ATOM 649 C C . LYS A 1 83 ? -5.344 6.351 -6.199 1.00 92.00 83 LYS A C 1
ATOM 651 O O . LYS A 1 83 ? -5.694 7.237 -5.418 1.00 92.00 83 LYS A O 1
ATOM 656 N N . VAL A 1 84 ? -5.933 5.155 -6.246 1.00 92.06 84 VAL A N 1
ATOM 657 C CA . VAL A 1 84 ? -7.029 4.769 -5.348 1.00 92.06 84 VAL A CA 1
ATOM 658 C C . VAL A 1 84 ? -6.522 4.668 -3.909 1.00 92.06 84 VAL A C 1
ATOM 660 O O . VAL A 1 84 ? -7.159 5.195 -2.997 1.00 92.06 84 VAL A O 1
ATOM 663 N N . LEU A 1 85 ? -5.344 4.077 -3.708 1.00 91.94 85 LEU A N 1
ATOM 664 C CA . LEU A 1 85 ? -4.682 4.009 -2.412 1.00 91.94 85 LEU A CA 1
ATOM 665 C C . LEU A 1 85 ? -4.438 5.415 -1.841 1.00 91.94 85 LEU A C 1
ATOM 667 O O . LEU A 1 85 ? -4.896 5.693 -0.738 1.00 91.94 85 LEU A O 1
ATOM 671 N N . ARG A 1 86 ? -3.863 6.342 -2.622 1.00 90.44 86 ARG A N 1
ATOM 672 C CA . ARG A 1 86 ? -3.670 7.752 -2.229 1.00 90.44 86 ARG A CA 1
ATOM 673 C C . ARG A 1 86 ? -4.979 8.424 -1.809 1.00 90.44 86 ARG A C 1
ATOM 675 O O . ARG A 1 86 ? -5.019 9.120 -0.795 1.00 90.44 86 ARG A O 1
ATOM 682 N N . HIS A 1 87 ? -6.060 8.211 -2.564 1.00 90.25 87 HIS A N 1
ATOM 683 C CA . HIS A 1 87 ? -7.377 8.747 -2.213 1.00 90.25 87 HIS A CA 1
ATOM 684 C C . HIS A 1 87 ? -7.828 8.274 -0.825 1.00 90.25 87 HIS A C 1
ATOM 686 O O . HIS A 1 87 ? -8.222 9.098 0.007 1.00 90.25 87 HIS A O 1
ATOM 692 N N . PHE A 1 88 ? -7.759 6.967 -0.561 1.00 92.06 88 PHE A N 1
ATOM 693 C CA . PHE A 1 88 ? -8.204 6.404 0.712 1.00 92.06 88 PHE A CA 1
ATOM 694 C C . PHE A 1 88 ? -7.275 6.729 1.8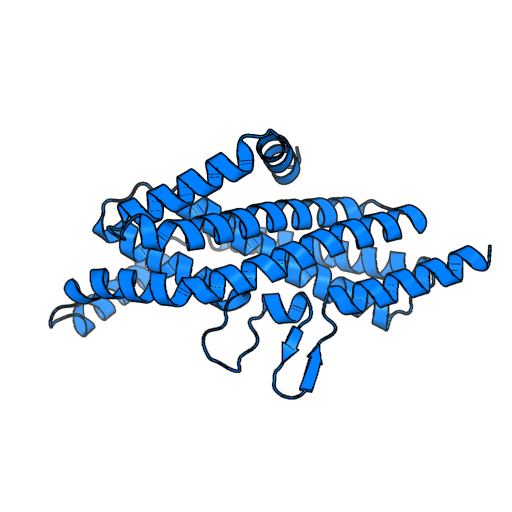75 1.00 92.06 88 PHE A C 1
ATOM 696 O O . PHE A 1 88 ? -7.782 6.964 2.968 1.00 92.06 88 PHE A O 1
ATOM 703 N N . THR A 1 89 ? -5.973 6.864 1.636 1.00 90.00 89 THR A N 1
ATOM 704 C CA . THR A 1 89 ? -5.018 7.383 2.618 1.00 90.00 89 THR A CA 1
ATOM 705 C C . THR A 1 89 ? -5.427 8.777 3.103 1.00 90.00 89 THR A C 1
ATOM 707 O O . THR A 1 89 ? -5.582 9.000 4.304 1.00 90.00 89 THR A O 1
ATOM 710 N N . GLY A 1 90 ? -5.745 9.697 2.183 1.00 86.31 90 GLY A N 1
ATOM 711 C CA . GLY A 1 90 ? -6.226 11.034 2.547 1.00 86.31 90 GLY A CA 1
ATOM 712 C C . GLY A 1 90 ? -7.579 11.027 3.277 1.00 86.31 90 GLY A C 1
ATOM 713 O O . GLY A 1 90 ? -7.809 11.831 4.183 1.00 86.31 90 GLY A O 1
ATOM 714 N N . GLN A 1 91 ? -8.492 10.112 2.926 1.00 88.69 91 GLN A N 1
ATOM 715 C CA . GLN A 1 91 ? -9.763 9.963 3.651 1.00 88.69 91 GLN A CA 1
ATOM 716 C C . GLN A 1 91 ? -9.577 9.355 5.044 1.00 88.69 91 GLN A C 1
ATOM 718 O O . GLN A 1 91 ? -10.272 9.767 5.977 1.00 88.69 91 GLN A O 1
ATOM 723 N N . PHE A 1 92 ? -8.664 8.392 5.185 1.00 90.31 92 PHE A N 1
ATOM 724 C CA . PHE A 1 92 ? -8.312 7.778 6.457 1.00 90.31 92 PHE A CA 1
ATOM 725 C C . PHE A 1 92 ? -7.705 8.818 7.395 1.00 90.31 92 PHE A C 1
ATOM 727 O O . PHE A 1 92 ? -8.264 9.014 8.473 1.00 90.31 92 PHE A O 1
ATOM 734 N N . GLY A 1 93 ? -6.692 9.572 6.949 1.00 85.25 93 GLY A N 1
ATOM 735 C CA . GLY A 1 93 ? -6.039 10.623 7.739 1.00 85.25 93 GLY A CA 1
ATOM 736 C C . GLY A 1 93 ? -7.013 11.664 8.308 1.00 85.25 93 GLY A C 1
ATOM 737 O O . GLY A 1 93 ? -6.956 11.999 9.487 1.00 85.25 93 GLY A O 1
ATOM 738 N N . ARG A 1 94 ? -8.020 12.091 7.531 1.00 84.25 94 ARG A N 1
ATOM 739 C CA . ARG A 1 94 ? -9.075 13.010 8.020 1.00 84.25 94 ARG A CA 1
ATOM 740 C C . ARG A 1 94 ? -9.913 12.441 9.165 1.00 84.25 94 ARG A C 1
ATOM 742 O O . ARG A 1 94 ? -10.443 13.197 9.972 1.00 84.25 94 ARG A O 1
ATOM 749 N N . SER A 1 95 ? -10.108 11.126 9.186 1.00 82.06 95 SER A N 1
ATOM 750 C CA . SER A 1 95 ? -10.883 10.434 10.222 1.00 82.06 95 SER A CA 1
ATOM 751 C C . SER A 1 95 ? -10.018 9.854 11.345 1.00 82.06 95 SER A C 1
ATOM 753 O O . SER A 1 95 ? -10.543 9.562 12.416 1.00 82.06 95 SER A O 1
ATOM 755 N N . TYR A 1 96 ? -8.710 9.731 11.112 1.00 85.69 96 TYR A N 1
ATOM 756 C CA . TYR A 1 96 ? -7.725 9.163 12.025 1.00 85.69 96 TYR A CA 1
ATOM 757 C C . TYR A 1 96 ? -7.640 9.953 13.329 1.00 85.69 96 TYR A C 1
ATOM 759 O O . TYR A 1 96 ? -7.789 9.372 14.394 1.00 85.69 96 TYR A O 1
ATOM 767 N N . TYR A 1 97 ? -7.515 11.281 13.271 1.00 82.56 97 TYR A N 1
ATOM 768 C CA . TYR A 1 97 ? -7.372 12.090 14.488 1.00 82.56 97 TYR A CA 1
ATOM 769 C C . TYR A 1 97 ? -8.586 12.001 15.420 1.00 82.56 97 TYR A C 1
ATOM 771 O O . TYR A 1 97 ? -8.430 11.973 16.633 1.00 82.56 97 TYR A O 1
ATOM 779 N N . VAL A 1 98 ? -9.799 11.895 14.866 1.00 82.69 98 VAL A N 1
ATOM 780 C CA . VAL A 1 98 ? -11.023 11.712 15.666 1.00 82.69 98 VAL A CA 1
ATOM 781 C C . VAL A 1 98 ? -11.080 10.311 16.280 1.00 82.69 98 VAL A C 1
ATOM 783 O O . VAL A 1 98 ? -11.570 10.147 17.396 1.00 82.69 98 VAL A O 1
ATOM 786 N N . LEU A 1 99 ? -10.595 9.299 15.554 1.00 84.94 99 LEU A N 1
ATOM 787 C CA . LEU A 1 99 ? -10.472 7.938 16.067 1.00 84.94 99 LEU A CA 1
ATOM 788 C C . LEU A 1 99 ? -9.466 7.885 17.226 1.00 84.94 99 LEU A C 1
ATOM 790 O O . LEU A 1 99 ? -9.802 7.360 18.284 1.00 84.94 99 LEU A O 1
ATOM 794 N N . MET A 1 100 ? -8.282 8.471 17.037 1.00 85.56 100 MET A N 1
ATOM 795 C CA . MET A 1 100 ? -7.219 8.492 18.041 1.00 85.56 100 MET A CA 1
ATOM 796 C C . MET A 1 100 ? -7.592 9.310 19.269 1.00 85.56 100 MET A C 1
ATOM 798 O O . MET A 1 100 ? -7.397 8.823 20.368 1.00 85.56 100 MET A O 1
ATOM 802 N N . ASP A 1 101 ? -8.219 10.481 19.118 1.00 81.69 101 ASP A N 1
ATOM 803 C CA . ASP A 1 101 ? -8.716 11.265 20.262 1.00 81.69 101 ASP A CA 1
ATOM 804 C C . ASP A 1 101 ? -9.623 10.418 21.168 1.00 81.69 101 ASP A C 1
ATOM 806 O O . ASP A 1 101 ? -9.498 10.418 22.389 1.00 81.69 101 ASP A O 1
ATOM 810 N N . ARG A 1 102 ? -10.509 9.611 20.572 1.00 80.75 102 ARG A N 1
ATOM 811 C CA . ARG A 1 102 ? -11.386 8.715 21.335 1.00 80.75 102 ARG A CA 1
ATOM 812 C C . ARG A 1 102 ? -10.645 7.555 21.973 1.00 80.75 102 ARG A C 1
ATOM 814 O O . ARG A 1 102 ? -10.971 7.212 23.104 1.00 80.75 102 ARG A O 1
ATOM 821 N N . LEU A 1 103 ? -9.694 6.962 21.263 1.00 82.81 103 LEU A N 1
ATOM 822 C CA . LEU A 1 103 ? -8.891 5.862 21.779 1.00 82.81 103 LEU A CA 1
ATOM 823 C C . LEU A 1 103 ? -8.019 6.329 22.958 1.00 82.81 103 LEU A C 1
ATOM 825 O O . LEU A 1 103 ? -8.081 5.741 24.034 1.00 82.81 103 LEU A O 1
ATOM 829 N N . SER A 1 104 ? -7.329 7.460 22.804 1.00 79.19 104 SER A N 1
ATOM 830 C CA . SER A 1 104 ? -6.468 8.043 23.833 1.00 79.19 104 SER A CA 1
ATOM 831 C C . SER A 1 104 ? -7.255 8.586 25.032 1.00 79.19 104 SER A C 1
ATOM 833 O O . SER A 1 104 ? -6.755 8.584 26.152 1.00 79.19 104 SER A O 1
ATOM 835 N N . MET A 1 105 ? -8.518 8.999 24.863 1.00 77.31 105 MET A N 1
ATOM 836 C CA . MET A 1 105 ? -9.403 9.289 26.003 1.00 77.31 105 MET A CA 1
ATOM 837 C C . MET A 1 105 ? -9.734 8.041 26.833 1.00 77.31 105 MET A C 1
ATOM 839 O O . MET A 1 105 ? -9.987 8.160 28.032 1.00 77.31 105 MET A O 1
ATOM 843 N N . ILE A 1 106 ? -9.785 6.859 26.213 1.00 78.25 106 ILE A N 1
ATOM 844 C CA . ILE A 1 106 ? -10.055 5.597 26.909 1.00 78.25 106 ILE A CA 1
ATOM 845 C C . ILE A 1 106 ? -8.801 5.163 27.673 1.00 78.25 106 ILE A C 1
ATOM 847 O O . ILE A 1 106 ? -8.902 4.888 28.868 1.00 78.25 106 ILE A O 1
ATOM 851 N N . THR A 1 107 ? -7.627 5.203 27.035 1.00 73.00 107 THR A N 1
ATOM 852 C CA . THR A 1 107 ? -6.347 4.830 27.667 1.00 73.00 107 THR A CA 1
ATOM 853 C C . THR A 1 107 ? -5.857 5.858 28.684 1.00 73.00 107 THR A C 1
ATOM 855 O O . THR A 1 107 ? -5.338 5.490 29.735 1.00 73.00 107 THR A O 1
ATOM 858 N N . GLY A 1 108 ? -6.125 7.148 28.470 1.00 62.56 108 GLY A N 1
ATOM 859 C CA . GLY A 1 108 ? -5.791 8.224 29.408 1.00 62.56 108 GLY A CA 1
ATOM 860 C C . GLY A 1 108 ? -6.464 8.105 30.783 1.00 62.56 108 GLY A C 1
ATOM 861 O O . GLY A 1 108 ? -5.951 8.649 31.756 1.00 62.56 108 GLY A O 1
ATOM 862 N N . ASN A 1 109 ? -7.569 7.358 30.901 1.00 56.47 109 ASN A N 1
ATOM 863 C CA . ASN A 1 109 ? -8.199 7.059 32.196 1.00 56.47 109 ASN A CA 1
ATOM 864 C C . ASN A 1 109 ? -7.494 5.934 32.972 1.00 56.47 109 ASN A C 1
ATOM 866 O O . ASN A 1 109 ? -7.759 5.758 34.161 1.00 56.47 109 ASN A O 1
ATOM 870 N N . TRP A 1 110 ? -6.638 5.154 32.311 1.00 58.62 110 TRP A N 1
ATOM 871 C CA . TRP A 1 110 ? -5.886 4.050 32.914 1.00 58.62 110 TRP A CA 1
ATOM 872 C C . TRP A 1 110 ? -4.513 4.489 33.413 1.00 58.62 110 TRP A C 1
ATOM 874 O O . TRP A 1 110 ? -3.996 3.930 34.377 1.00 58.62 110 TRP A O 1
ATOM 884 N N . TYR A 1 111 ? -3.972 5.559 32.835 1.00 48.12 111 TYR A N 1
ATOM 885 C CA . TYR A 1 111 ? -2.724 6.192 33.249 1.00 48.12 111 TYR A CA 1
ATOM 886 C C . TYR A 1 111 ? -2.924 7.211 34.387 1.00 48.12 111 TYR A C 1
ATOM 888 O O . TYR A 1 111 ? -2.569 8.383 34.272 1.00 48.12 111 TYR A O 1
ATOM 896 N N . GLY A 1 112 ? -3.515 6.764 35.502 1.00 45.38 112 GLY A N 1
ATOM 897 C CA . GLY A 1 112 ? -3.530 7.518 36.764 1.00 45.38 112 GLY A CA 1
ATOM 898 C C . GLY A 1 112 ? -2.133 7.644 37.397 1.00 45.38 112 GLY A C 1
ATOM 899 O O . GLY A 1 112 ? -1.239 6.860 37.085 1.00 45.38 112 GLY A O 1
ATOM 900 N N . GLU A 1 113 ? -1.953 8.645 38.275 1.00 45.72 113 GLU A N 1
ATOM 901 C CA . GLU A 1 113 ? -0.699 9.011 38.972 1.00 45.72 113 GLU A CA 1
ATOM 902 C C . GLU A 1 113 ? 0.126 7.781 39.413 1.00 45.72 113 GLU A C 1
ATOM 904 O O . GLU A 1 113 ? -0.262 7.050 40.322 1.00 45.72 113 GLU A O 1
ATOM 909 N N . GLY A 1 114 ? 1.261 7.549 38.744 1.00 48.19 114 GLY A N 1
ATOM 910 C CA . GLY A 1 114 ? 2.102 6.347 38.883 1.00 48.19 114 GLY A CA 1
ATOM 911 C C . GLY A 1 114 ? 2.672 5.830 37.552 1.00 48.19 114 GLY A C 1
ATOM 912 O O . GLY A 1 114 ? 3.512 4.934 37.541 1.00 48.19 114 GLY A O 1
ATOM 913 N N . TYR A 1 115 ? 2.233 6.413 36.431 1.00 46.75 115 TYR A N 1
ATOM 914 C CA . TYR A 1 115 ? 2.585 5.976 35.080 1.00 46.75 115 TYR A CA 1
ATOM 915 C C . TYR A 1 115 ? 4.086 6.004 34.762 1.00 46.75 115 TYR A C 1
ATOM 917 O O . TYR A 1 115 ? 4.555 5.090 34.100 1.00 46.75 115 TYR A O 1
ATOM 925 N N . GLU A 1 116 ? 4.859 6.974 35.255 1.00 49.66 116 GLU A N 1
ATOM 926 C CA . GLU A 1 116 ? 6.299 7.033 34.948 1.00 49.66 116 GLU A CA 1
ATOM 927 C C . GLU A 1 116 ? 7.076 5.834 35.520 1.00 49.66 116 GLU A C 1
ATOM 929 O O . GLU A 1 116 ? 7.899 5.257 34.819 1.00 49.66 116 GLU A O 1
ATOM 934 N N . GLU A 1 117 ? 6.766 5.381 36.739 1.00 49.94 117 GLU A N 1
ATOM 935 C CA . GLU A 1 117 ? 7.474 4.251 37.366 1.00 49.94 117 GLU A CA 1
ATOM 936 C C . GLU A 1 117 ? 7.032 2.892 36.795 1.00 49.94 117 GLU A C 1
ATOM 938 O O . GLU A 1 117 ? 7.861 2.005 36.598 1.00 49.94 117 GLU A O 1
ATOM 943 N N . ALA A 1 118 ? 5.741 2.730 36.474 1.00 48.31 118 ALA A N 1
ATOM 944 C CA . ALA A 1 118 ? 5.218 1.497 35.880 1.00 48.31 118 ALA A CA 1
ATOM 945 C C . ALA A 1 118 ? 5.569 1.360 34.389 1.00 48.31 118 ALA A C 1
ATOM 947 O O . ALA A 1 118 ? 5.791 0.243 33.919 1.00 48.31 118 ALA A O 1
ATOM 948 N N . LEU A 1 119 ? 5.641 2.475 33.651 1.00 45.69 119 LEU A N 1
ATOM 949 C CA . LEU A 1 119 ? 6.097 2.503 32.264 1.00 45.69 119 LEU A CA 1
ATOM 950 C C . LEU A 1 119 ? 7.592 2.195 32.190 1.00 45.69 119 LEU A C 1
ATOM 952 O O . LEU A 1 119 ? 7.967 1.353 31.386 1.00 45.69 119 LEU A O 1
ATOM 956 N N . ASP A 1 120 ? 8.427 2.769 33.061 1.00 48.66 120 ASP A N 1
ATOM 957 C CA . ASP A 1 120 ? 9.854 2.428 33.111 1.00 48.66 120 ASP A CA 1
ATOM 958 C C . ASP A 1 120 ? 10.074 0.958 33.498 1.00 48.66 120 ASP A C 1
ATOM 960 O O . ASP A 1 120 ? 10.891 0.271 32.889 1.00 48.66 120 ASP A O 1
ATOM 964 N N . GLU A 1 121 ? 9.338 0.416 34.472 1.00 52.41 121 GLU A N 1
ATOM 965 C CA . GLU A 1 121 ? 9.487 -0.991 34.870 1.00 52.41 121 GLU A CA 1
ATOM 966 C C . GLU A 1 121 ? 8.963 -1.962 33.793 1.00 52.41 121 GLU A C 1
ATOM 968 O O . GLU A 1 121 ? 9.551 -3.026 33.573 1.00 52.41 121 GLU A O 1
ATOM 973 N N . ALA A 1 122 ? 7.898 -1.586 33.075 1.00 46.41 122 ALA A N 1
ATOM 974 C CA . ALA A 1 122 ? 7.365 -2.344 31.947 1.00 46.41 122 ALA A CA 1
ATOM 975 C C . ALA A 1 122 ? 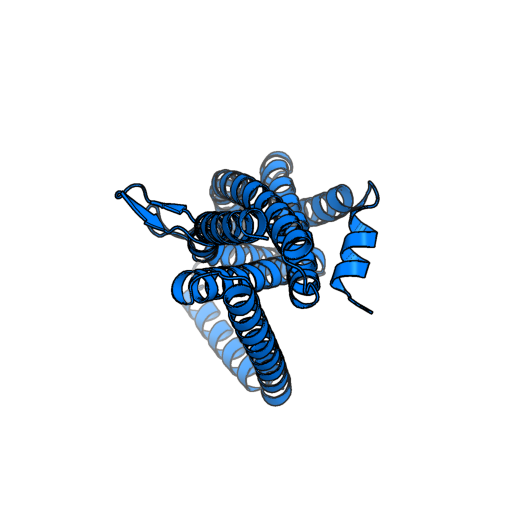8.265 -2.253 30.711 1.00 46.41 122 ALA A C 1
ATOM 977 O O . ALA A 1 122 ? 8.501 -3.283 30.093 1.00 46.41 122 ALA A O 1
ATOM 978 N N . VAL A 1 123 ? 8.814 -1.080 30.381 1.00 50.19 123 VAL A N 1
ATOM 979 C CA . VAL A 1 123 ? 9.787 -0.884 29.293 1.00 50.19 123 VAL A CA 1
ATOM 980 C C . VAL A 1 123 ? 11.057 -1.673 29.584 1.00 50.19 123 VAL A C 1
ATOM 982 O O . VAL A 1 123 ? 11.497 -2.421 28.721 1.00 50.19 123 VAL A O 1
ATOM 985 N N . ASN A 1 124 ? 11.575 -1.637 30.814 1.00 56.78 124 ASN A N 1
ATOM 986 C CA . ASN A 1 124 ? 12.744 -2.431 31.201 1.00 56.78 124 ASN A CA 1
ATOM 987 C C . ASN A 1 124 ? 12.469 -3.946 31.145 1.00 56.78 124 ASN A C 1
ATOM 989 O O . ASN A 1 124 ? 13.298 -4.703 30.642 1.00 56.78 124 ASN A O 1
ATOM 993 N N . LYS A 1 125 ? 11.293 -4.413 31.594 1.00 57.28 125 LYS A N 1
ATOM 994 C CA . LYS A 1 125 ? 10.886 -5.823 31.431 1.00 57.28 125 LYS A CA 1
ATOM 995 C C . LYS A 1 125 ? 10.646 -6.198 29.975 1.00 57.28 125 LYS A C 1
ATOM 997 O O . LYS A 1 125 ? 10.923 -7.328 29.596 1.00 57.28 125 LYS A O 1
ATOM 1002 N N . PHE A 1 126 ? 10.115 -5.291 29.164 1.00 39.50 126 PHE A N 1
ATOM 1003 C CA . PHE A 1 126 ? 9.865 -5.515 27.747 1.00 39.50 126 PHE A CA 1
ATOM 1004 C C . PHE A 1 126 ? 11.183 -5.552 26.971 1.00 39.50 126 PHE A C 1
ATOM 1006 O O . PHE A 1 126 ? 11.351 -6.436 26.145 1.00 39.50 126 PHE A O 1
ATOM 1013 N N . GLU A 1 127 ? 12.160 -4.704 27.298 1.00 46.12 127 GLU A N 1
ATOM 1014 C CA . GLU A 1 127 ? 13.535 -4.772 26.789 1.00 46.12 127 GLU A CA 1
ATOM 1015 C C . GLU A 1 127 ? 14.244 -6.061 27.234 1.00 46.12 127 GLU A C 1
ATOM 1017 O O . GLU A 1 127 ? 14.890 -6.718 26.419 1.00 46.12 127 GLU A O 1
ATOM 1022 N N . GLU A 1 128 ? 14.057 -6.504 28.482 1.00 49.44 128 GLU A N 1
ATOM 1023 C CA . GLU A 1 128 ? 14.579 -7.784 28.979 1.00 49.44 128 GLU A CA 1
ATOM 1024 C C . GLU A 1 128 ? 13.921 -8.984 28.268 1.00 49.44 128 GLU A C 1
ATOM 1026 O O . GLU A 1 128 ? 14.597 -9.935 27.869 1.00 49.44 128 GLU A O 1
ATOM 1031 N N . ILE A 1 129 ? 12.610 -8.939 28.031 1.00 50.53 129 ILE A N 1
ATOM 1032 C CA . ILE A 1 129 ? 11.857 -9.968 27.300 1.00 50.53 129 ILE A CA 1
ATOM 1033 C C . ILE A 1 129 ? 12.228 -9.958 25.811 1.00 50.53 129 ILE A C 1
ATOM 1035 O O . ILE A 1 129 ? 12.424 -11.030 25.243 1.00 50.53 129 ILE A O 1
ATOM 1039 N N . LEU A 1 130 ? 12.410 -8.790 25.189 1.00 43.09 130 LEU A N 1
ATOM 1040 C CA . LEU A 1 130 ? 12.894 -8.640 23.812 1.00 43.09 130 LEU A CA 1
ATOM 1041 C C . LEU A 1 130 ? 14.329 -9.155 23.663 1.00 43.09 130 LEU A C 1
ATOM 1043 O O . LEU A 1 130 ? 14.618 -9.845 22.688 1.00 43.09 130 LEU A O 1
ATOM 1047 N N . SER A 1 131 ? 15.192 -8.919 24.658 1.00 45.91 131 SER A N 1
ATOM 1048 C CA . SER A 1 131 ? 16.554 -9.469 24.691 1.00 45.91 131 SER A CA 1
ATOM 1049 C C . SER A 1 131 ? 16.580 -11.000 24.836 1.00 45.91 131 SER A C 1
ATOM 1051 O O . SER A 1 131 ? 17.526 -11.647 24.395 1.00 45.91 131 SER A O 1
ATOM 1053 N N . ASN A 1 132 ? 15.513 -11.595 25.389 1.00 47.19 132 ASN A N 1
ATOM 1054 C CA . ASN A 1 132 ? 15.386 -13.036 25.625 1.00 47.19 132 ASN A CA 1
ATOM 1055 C C . ASN A 1 132 ? 14.525 -13.786 24.582 1.00 47.19 132 ASN A C 1
ATOM 1057 O O . ASN A 1 132 ? 14.614 -15.011 24.494 1.00 47.19 132 ASN A O 1
ATOM 1061 N N . LEU A 1 133 ? 13.711 -13.092 23.776 1.00 39.75 133 LEU A N 1
ATOM 1062 C CA . LEU A 1 133 ? 12.891 -13.666 22.688 1.00 39.75 133 LEU A CA 1
ATOM 1063 C C . LEU A 1 133 ? 13.519 -13.518 21.295 1.00 39.75 133 LEU A C 1
ATOM 1065 O O . LEU A 1 133 ? 12.887 -13.811 20.276 1.00 39.75 133 LEU A O 1
ATOM 1069 N N . ALA A 1 134 ? 14.789 -13.135 21.242 1.00 44.78 134 ALA A N 1
ATOM 1070 C CA . ALA A 1 134 ? 15.586 -13.097 20.035 1.00 44.78 134 ALA A CA 1
ATOM 1071 C C . ALA A 1 134 ? 15.857 -14.511 19.485 1.00 44.78 134 ALA A C 1
ATOM 1073 O O . ALA A 1 134 ? 16.907 -15.109 19.701 1.00 44.78 134 ALA A O 1
ATOM 1074 N N . SER A 1 135 ? 14.972 -15.002 18.618 1.00 47.84 135 SER A N 1
ATOM 1075 C CA . SER A 1 135 ? 15.453 -15.683 17.411 1.00 47.84 135 SER A CA 1
ATOM 1076 C C . SER A 1 135 ? 15.887 -14.631 16.371 1.00 47.84 135 SER A C 1
ATOM 1078 O O . SER A 1 135 ? 15.422 -14.670 15.228 1.00 47.84 135 SER A O 1
ATOM 1080 N N . GLU A 1 136 ? 16.724 -13.661 16.778 1.00 52.00 136 GLU A N 1
ATOM 1081 C CA . GLU A 1 136 ? 17.306 -12.602 15.927 1.00 52.00 136 GLU A CA 1
ATOM 1082 C C . GLU A 1 136 ? 17.880 -13.212 14.646 1.00 52.00 136 GLU A C 1
ATOM 1084 O O . GLU A 1 136 ? 17.561 -12.781 13.546 1.00 52.00 136 GLU A O 1
ATOM 1089 N N . ASP A 1 137 ? 18.541 -14.363 14.770 1.00 47.31 137 ASP A N 1
ATOM 1090 C CA . ASP A 1 137 ? 19.101 -15.116 13.651 1.00 47.31 137 ASP A CA 1
ATOM 1091 C C . ASP A 1 137 ? 18.091 -15.509 12.554 1.00 47.31 137 ASP A C 1
ATOM 1093 O O . ASP A 1 137 ? 18.468 -15.610 11.390 1.00 47.31 137 ASP A O 1
ATOM 1097 N N . LEU A 1 138 ? 16.818 -15.768 12.876 1.00 46.09 138 LEU A N 1
ATOM 1098 C CA . LEU A 1 138 ? 15.825 -16.173 11.871 1.00 46.09 138 LEU A CA 1
ATOM 1099 C C . LEU A 1 138 ? 15.133 -14.958 11.241 1.00 46.09 138 LEU A C 1
ATOM 1101 O O . LEU A 1 138 ? 14.887 -14.946 10.034 1.00 46.09 138 LEU A O 1
ATOM 1105 N N . ARG A 1 139 ? 14.849 -13.929 12.049 1.00 43.06 139 ARG A N 1
ATOM 1106 C CA . ARG A 1 139 ? 14.250 -12.669 11.589 1.00 43.06 139 ARG A CA 1
ATOM 1107 C C . ARG A 1 139 ? 15.228 -11.898 10.706 1.00 43.06 139 ARG A C 1
ATOM 1109 O O . ARG A 1 139 ? 14.824 -11.455 9.634 1.00 43.06 139 ARG A O 1
ATOM 1116 N N . ASP A 1 140 ? 16.493 -11.824 11.101 1.00 46.38 140 ASP A N 1
ATOM 1117 C CA . ASP A 1 140 ? 17.533 -11.105 10.365 1.00 46.38 140 ASP A CA 1
ATOM 1118 C C . ASP A 1 140 ? 17.883 -11.827 9.065 1.00 46.38 140 ASP A C 1
ATOM 1120 O O . ASP A 1 140 ? 17.916 -11.202 8.009 1.00 46.38 140 ASP A O 1
ATOM 1124 N N . ARG A 1 141 ? 18.000 -13.164 9.082 1.00 48.47 141 ARG A N 1
ATOM 1125 C CA . ARG A 1 141 ? 18.208 -13.946 7.849 1.00 48.47 141 ARG A CA 1
ATOM 1126 C C . ARG A 1 141 ? 17.028 -13.838 6.886 1.00 48.47 141 ARG A C 1
ATOM 1128 O O . ARG A 1 141 ? 17.249 -13.685 5.689 1.00 48.47 141 ARG A O 1
ATOM 1135 N N . MET A 1 142 ? 15.784 -13.861 7.375 1.00 48.44 142 MET A N 1
ATOM 1136 C CA . MET A 1 142 ? 14.609 -13.654 6.518 1.00 48.44 142 MET A CA 1
ATOM 1137 C C . MET A 1 142 ? 14.527 -12.220 5.985 1.00 48.44 142 MET A C 1
ATOM 1139 O O . MET A 1 142 ? 14.179 -12.025 4.822 1.00 48.44 142 MET A O 1
ATOM 1143 N N . GLN A 1 143 ? 14.862 -11.208 6.790 1.00 52.53 143 GLN A N 1
ATOM 1144 C CA . GLN A 1 143 ? 14.914 -9.819 6.330 1.00 52.53 143 GLN A CA 1
ATOM 1145 C C . GLN A 1 143 ? 16.023 -9.604 5.295 1.00 52.53 143 GLN A C 1
ATOM 1147 O O . GLN A 1 143 ? 15.793 -8.919 4.298 1.00 52.53 143 GLN A O 1
ATOM 1152 N N . ASP A 1 144 ? 17.184 -10.226 5.474 1.00 54.41 144 ASP A N 1
ATOM 1153 C CA . ASP A 1 144 ? 18.290 -10.176 4.521 1.00 54.41 144 ASP A CA 1
ATOM 1154 C C . ASP A 1 144 ? 17.970 -10.924 3.226 1.00 54.41 144 ASP A C 1
ATOM 1156 O O . ASP A 1 144 ? 18.282 -10.430 2.141 1.00 54.41 144 ASP A O 1
ATOM 1160 N N . GLU A 1 145 ? 17.276 -12.061 3.298 1.00 55.56 145 GLU A N 1
ATOM 1161 C CA . GLU A 1 145 ? 16.770 -12.769 2.119 1.00 55.56 145 GLU A CA 1
ATOM 1162 C C . GLU A 1 145 ? 15.720 -11.942 1.366 1.00 55.56 145 GLU A C 1
ATOM 1164 O O . GLU A 1 145 ? 15.796 -11.830 0.140 1.00 55.56 145 GLU A O 1
ATOM 1169 N N . ILE A 1 146 ? 14.787 -11.291 2.072 1.00 59.41 146 ILE A N 1
ATOM 1170 C CA . ILE A 1 146 ? 13.784 -10.396 1.470 1.00 59.41 146 ILE A CA 1
ATOM 1171 C C . ILE A 1 146 ? 14.461 -9.180 0.825 1.00 59.41 146 ILE A C 1
ATOM 1173 O O . ILE A 1 146 ? 14.137 -8.820 -0.308 1.00 59.41 146 ILE A O 1
ATOM 1177 N N . ARG A 1 147 ? 15.439 -8.566 1.501 1.00 62.34 147 ARG A N 1
ATOM 1178 C CA . ARG A 1 147 ? 16.214 -7.432 0.971 1.00 62.34 147 ARG A CA 1
ATOM 1179 C C . ARG A 1 147 ? 17.051 -7.839 -0.236 1.00 62.34 147 ARG A C 1
ATOM 1181 O O . ARG A 1 147 ? 17.066 -7.120 -1.231 1.00 62.34 147 ARG A O 1
ATOM 1188 N N . SER A 1 148 ? 17.712 -8.992 -0.179 1.00 62.81 148 SER A N 1
ATOM 1189 C CA . SER A 1 148 ? 18.476 -9.557 -1.294 1.00 62.81 148 SER A CA 1
ATOM 1190 C C . SER A 1 148 ? 17.573 -9.833 -2.499 1.00 62.81 148 SER A C 1
ATOM 1192 O O . SER A 1 148 ? 17.885 -9.427 -3.620 1.00 62.81 148 SER A O 1
ATOM 1194 N N . HIS A 1 149 ? 16.396 -10.420 -2.263 1.00 70.19 149 HIS A N 1
ATOM 1195 C CA . HIS A 1 149 ? 15.406 -10.679 -3.302 1.00 70.19 149 HIS A CA 1
ATOM 1196 C C . HIS A 1 149 ? 14.871 -9.384 -3.929 1.00 70.19 149 HIS A C 1
ATOM 1198 O O . HIS A 1 149 ? 14.835 -9.270 -5.154 1.00 70.19 149 HIS A O 1
ATOM 1204 N N . ASN A 1 150 ? 14.523 -8.381 -3.117 1.00 65.81 150 ASN A N 1
ATOM 1205 C CA . ASN A 1 150 ? 14.064 -7.080 -3.607 1.00 65.81 150 ASN A CA 1
ATOM 1206 C C . ASN A 1 150 ? 15.163 -6.344 -4.391 1.00 65.81 150 ASN A C 1
ATOM 1208 O O . ASN A 1 150 ? 14.878 -5.828 -5.467 1.00 65.81 150 ASN A O 1
ATOM 1212 N N . ARG A 1 151 ? 16.428 -6.374 -3.943 1.00 72.38 151 ARG A N 1
ATOM 1213 C CA . ARG A 1 151 ? 17.571 -5.814 -4.696 1.00 72.38 151 ARG A CA 1
ATOM 1214 C C . ARG A 1 151 ? 17.778 -6.512 -6.038 1.00 72.38 151 ARG A C 1
ATOM 1216 O O . ARG A 1 151 ? 18.061 -5.865 -7.044 1.00 72.38 151 ARG A O 1
ATOM 1223 N N . GLN A 1 152 ? 17.620 -7.834 -6.078 1.00 72.88 152 GLN A N 1
ATOM 1224 C CA . GLN A 1 152 ? 17.725 -8.591 -7.321 1.00 72.88 152 GLN A CA 1
ATOM 1225 C C . GLN A 1 152 ? 16.579 -8.250 -8.286 1.00 72.88 152 GLN A C 1
ATOM 1227 O O . GLN A 1 152 ? 16.815 -8.087 -9.485 1.00 72.88 152 GLN A O 1
ATOM 1232 N N . GLN A 1 153 ? 15.347 -8.123 -7.782 1.00 77.94 153 GLN A N 1
ATOM 1233 C CA . GLN A 1 153 ? 14.203 -7.700 -8.592 1.00 77.94 153 GLN A CA 1
ATOM 1234 C C . GLN A 1 153 ? 14.360 -6.256 -9.091 1.00 77.94 153 GLN A C 1
ATOM 1236 O O . GLN A 1 153 ? 14.097 -6.005 -10.267 1.00 77.94 153 GLN A O 1
ATOM 1241 N N . HIS A 1 154 ? 14.858 -5.351 -8.245 1.00 87.31 154 HIS A N 1
ATOM 1242 C CA . HIS A 1 154 ? 15.193 -3.968 -8.593 1.00 87.31 154 HIS A CA 1
ATOM 1243 C C . HIS A 1 154 ? 16.160 -3.908 -9.776 1.00 87.31 154 HIS A C 1
ATOM 1245 O O . HIS A 1 154 ? 15.787 -3.431 -10.848 1.00 87.31 154 HIS A O 1
ATOM 1251 N N . GLY A 1 155 ? 17.340 -4.523 -9.655 1.00 82.31 155 GLY A N 1
ATOM 1252 C CA . GLY A 1 155 ? 18.335 -4.514 -10.730 1.00 82.31 155 GLY A CA 1
ATOM 1253 C C . GLY A 1 155 ? 17.864 -5.213 -12.013 1.00 82.31 155 GLY A C 1
ATOM 1254 O O . GLY A 1 155 ? 18.343 -4.912 -13.108 1.00 82.31 155 GLY A O 1
ATOM 1255 N N . ASN A 1 156 ? 16.918 -6.151 -11.919 1.00 85.50 156 ASN A N 1
ATOM 1256 C CA . ASN A 1 156 ? 16.293 -6.761 -13.093 1.00 85.50 156 ASN A CA 1
ATOM 1257 C C . ASN A 1 156 ? 15.317 -5.810 -13.791 1.00 85.50 156 ASN A C 1
ATOM 1259 O O . ASN A 1 156 ? 15.323 -5.753 -15.019 1.00 85.50 156 ASN A O 1
ATOM 1263 N N . ILE A 1 157 ? 14.506 -5.070 -13.032 1.00 87.81 157 ILE A N 1
ATOM 1264 C CA . ILE A 1 157 ? 13.567 -4.080 -13.570 1.00 87.81 157 ILE A CA 1
ATOM 1265 C C . ILE A 1 157 ? 14.322 -2.925 -14.220 1.00 87.81 157 ILE A C 1
ATOM 1267 O O . ILE A 1 157 ? 14.036 -2.613 -15.372 1.00 87.81 157 ILE A O 1
ATOM 1271 N N . VAL A 1 158 ? 15.337 -2.370 -13.550 1.00 90.50 158 VAL A N 1
ATOM 1272 C CA . VAL A 1 158 ? 16.157 -1.277 -14.098 1.00 90.50 158 VAL A CA 1
ATOM 1273 C C . VAL A 1 158 ? 16.787 -1.686 -15.428 1.00 90.50 158 VAL A C 1
ATOM 1275 O O . VAL A 1 158 ? 16.561 -1.043 -16.450 1.00 90.50 158 VAL A O 1
ATOM 1278 N N . ARG A 1 159 ? 17.504 -2.819 -15.463 1.00 89.50 159 ARG A N 1
ATOM 1279 C CA . ARG A 1 159 ? 18.131 -3.317 -16.702 1.00 89.50 159 ARG A CA 1
ATOM 1280 C C . ARG A 1 159 ? 17.115 -3.572 -17.809 1.00 89.50 159 ARG A C 1
ATOM 1282 O O . ARG A 1 159 ? 17.417 -3.357 -18.981 1.00 89.50 159 ARG A O 1
ATOM 1289 N N . ARG A 1 160 ? 15.920 -4.046 -17.450 1.00 88.44 160 ARG A N 1
ATOM 1290 C CA . ARG A 1 160 ? 14.858 -4.312 -18.416 1.00 88.44 160 ARG A CA 1
ATOM 1291 C C . ARG A 1 160 ? 14.313 -3.020 -19.011 1.00 88.44 160 ARG A C 1
ATOM 1293 O O . ARG A 1 160 ? 14.234 -2.950 -20.231 1.00 88.44 160 ARG A O 1
ATOM 1300 N N . LEU A 1 161 ? 13.998 -2.019 -18.197 1.00 90.19 161 LEU A N 1
ATOM 1301 C CA . LEU A 1 161 ? 13.533 -0.714 -18.673 1.00 90.19 161 LEU A CA 1
ATOM 1302 C C . LEU A 1 161 ? 14.580 -0.049 -19.577 1.00 90.19 161 LEU A C 1
ATOM 1304 O O . LEU A 1 161 ? 14.248 0.352 -20.690 1.00 90.19 161 LEU A O 1
ATOM 1308 N N . ILE A 1 162 ? 15.857 -0.077 -19.182 1.00 91.81 162 ILE A N 1
ATOM 1309 C CA . ILE A 1 162 ? 16.965 0.421 -20.015 1.00 91.81 162 ILE A CA 1
ATOM 1310 C C . ILE A 1 162 ? 17.024 -0.310 -21.361 1.00 91.81 162 ILE A C 1
ATOM 1312 O O . ILE A 1 162 ? 17.133 0.315 -22.412 1.00 91.81 162 ILE A O 1
ATOM 1316 N N . SER A 1 163 ? 16.877 -1.640 -21.368 1.00 89.12 163 SER A N 1
ATOM 1317 C CA . SER A 1 163 ? 16.855 -2.420 -22.617 1.00 89.12 163 SER A CA 1
ATOM 1318 C C . SER A 1 163 ? 15.661 -2.114 -23.532 1.00 89.12 163 SER A C 1
ATOM 1320 O O . SER A 1 163 ? 15.655 -2.543 -24.685 1.00 89.12 163 SER A O 1
ATOM 1322 N N . LYS A 1 164 ? 14.641 -1.415 -23.018 1.00 88.62 164 LYS A N 1
ATOM 1323 C CA . LYS A 1 164 ? 13.459 -0.952 -23.757 1.00 88.62 164 LYS A CA 1
ATOM 1324 C C . LYS A 1 164 ? 13.508 0.540 -24.089 1.00 88.62 164 LYS A C 1
ATOM 1326 O O . LYS A 1 164 ? 12.499 1.079 -24.519 1.00 88.62 164 LYS A O 1
ATOM 1331 N N . GLY A 1 165 ? 14.668 1.173 -23.918 1.00 85.31 165 GLY A N 1
ATOM 1332 C CA . GLY A 1 165 ? 14.893 2.563 -24.301 1.00 85.31 165 GLY A CA 1
ATOM 1333 C C . GLY A 1 165 ? 14.540 3.584 -23.222 1.00 85.31 165 GLY A C 1
ATOM 1334 O O . GLY A 1 165 ? 14.614 4.777 -23.492 1.00 85.31 165 GLY A O 1
ATOM 1335 N N . CYS A 1 166 ? 14.214 3.160 -21.995 1.00 90.44 166 CYS A N 1
ATOM 1336 C CA . CYS A 1 166 ? 14.091 4.098 -20.881 1.00 90.44 166 CYS A CA 1
ATOM 1337 C C . CYS A 1 166 ? 15.483 4.584 -20.423 1.00 90.44 166 CYS A C 1
ATOM 1339 O O . CYS A 1 166 ? 16.386 3.761 -20.242 1.00 90.44 166 CYS A O 1
ATOM 1341 N N . PRO A 1 167 ? 15.661 5.885 -20.149 1.00 93.75 167 PRO A N 1
ATOM 1342 C CA . PRO A 1 167 ? 16.861 6.414 -19.514 1.00 93.75 167 PRO A CA 1
ATOM 1343 C C . PRO A 1 167 ? 17.181 5.727 -18.176 1.00 93.75 167 PRO A C 1
ATOM 1345 O O . PRO A 1 167 ? 16.289 5.246 -17.466 1.00 93.75 167 PRO A O 1
ATOM 1348 N N . GLU A 1 168 ? 18.468 5.657 -17.830 1.00 93.38 168 GLU A N 1
ATOM 1349 C CA . GLU A 1 168 ? 18.939 4.990 -16.608 1.00 93.38 168 GLU A CA 1
ATOM 1350 C C . GLU A 1 168 ? 18.422 5.680 -15.338 1.00 93.38 168 GLU A C 1
ATOM 1352 O O . GLU A 1 168 ? 18.000 5.008 -14.400 1.00 93.38 168 GLU A O 1
ATOM 1357 N N . AS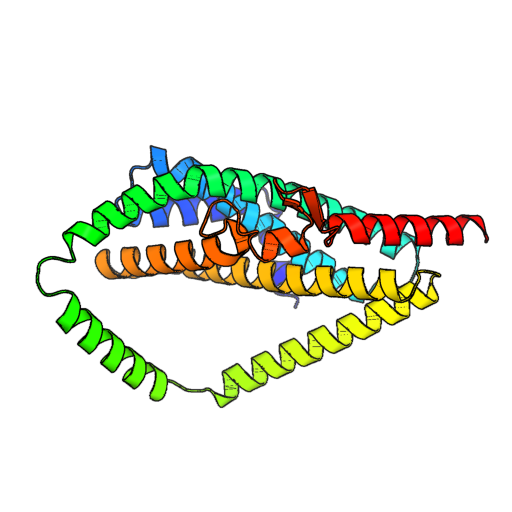P A 1 169 ? 18.402 7.009 -15.314 1.00 92.31 169 ASP A N 1
ATOM 1358 C CA . ASP A 1 169 ? 17.867 7.820 -14.218 1.00 92.31 169 ASP A CA 1
ATOM 1359 C C . ASP A 1 169 ? 16.363 7.586 -14.015 1.00 92.31 169 ASP A C 1
ATOM 1361 O O . ASP A 1 169 ? 15.936 7.274 -12.902 1.00 92.31 169 ASP A O 1
ATOM 1365 N N . VAL A 1 170 ? 15.573 7.628 -15.094 1.00 92.00 170 VAL A N 1
ATOM 1366 C CA . VAL A 1 170 ? 14.132 7.322 -15.073 1.00 92.00 170 VAL A CA 1
ATOM 1367 C C . VAL A 1 170 ? 13.892 5.904 -14.553 1.00 92.00 170 VAL A C 1
ATOM 1369 O O . VAL A 1 170 ? 13.033 5.685 -13.698 1.00 92.00 170 VAL A O 1
ATOM 1372 N N . SER A 1 171 ? 14.675 4.938 -15.037 1.00 93.00 171 SER A N 1
ATOM 1373 C CA . SER A 1 171 ? 14.549 3.528 -14.661 1.00 93.00 171 SER A CA 1
ATOM 1374 C C . SER A 1 171 ? 14.874 3.291 -13.185 1.00 93.00 171 SER A C 1
ATOM 1376 O O . SER A 1 171 ? 14.143 2.561 -12.513 1.00 93.00 171 SER A O 1
ATOM 1378 N N . ASN A 1 172 ? 15.944 3.911 -12.674 1.00 92.25 172 ASN A N 1
ATOM 1379 C CA . ASN A 1 172 ? 16.335 3.811 -11.268 1.00 92.25 172 ASN A CA 1
ATOM 1380 C C . ASN A 1 172 ? 15.297 4.467 -10.360 1.00 92.25 172 ASN A C 1
ATOM 1382 O O . ASN A 1 172 ? 14.785 3.809 -9.461 1.00 92.25 172 ASN A O 1
ATOM 1386 N N . HIS A 1 173 ? 14.904 5.711 -10.637 1.00 93.12 173 HIS A N 1
ATOM 1387 C CA . HIS A 1 173 ? 13.930 6.405 -9.800 1.00 93.12 173 HIS A CA 1
ATOM 1388 C C . HIS A 1 173 ? 12.551 5.739 -9.803 1.00 93.12 173 HIS A C 1
ATOM 1390 O O . HIS A 1 173 ? 11.892 5.686 -8.761 1.00 93.12 173 HIS A O 1
ATOM 1396 N N . PHE A 1 174 ? 12.111 5.203 -10.945 1.00 94.19 174 PHE A N 1
ATOM 1397 C CA . PHE A 1 174 ? 10.902 4.388 -11.004 1.00 94.19 174 PHE A CA 1
ATOM 1398 C C . PHE A 1 174 ? 11.027 3.141 -10.121 1.00 94.19 174 PHE A C 1
ATOM 1400 O O . PHE A 1 174 ? 10.130 2.868 -9.324 1.00 94.19 174 PHE A O 1
ATOM 1407 N N . ALA A 1 175 ? 12.131 2.396 -10.247 1.00 92.25 175 ALA A N 1
ATOM 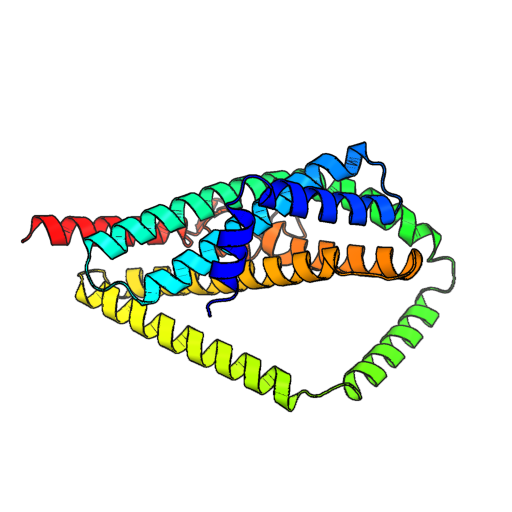1408 C CA . ALA A 1 175 ? 12.348 1.173 -9.484 1.00 92.25 175 ALA A CA 1
ATOM 1409 C C . ALA A 1 175 ? 12.445 1.447 -7.976 1.00 92.25 175 ALA A C 1
ATOM 1411 O O . ALA A 1 175 ? 11.799 0.743 -7.204 1.00 92.25 175 ALA A O 1
ATOM 1412 N N . ASP A 1 176 ? 13.170 2.485 -7.559 1.00 91.00 176 ASP A N 1
ATOM 1413 C CA . ASP A 1 176 ? 13.285 2.886 -6.154 1.00 91.00 176 ASP A CA 1
ATOM 1414 C C . ASP A 1 176 ? 11.898 3.152 -5.558 1.00 91.00 176 ASP A C 1
ATOM 1416 O O . ASP A 1 176 ? 11.489 2.495 -4.603 1.00 91.00 176 ASP A O 1
ATOM 1420 N N . ASN A 1 177 ? 11.108 4.032 -6.184 1.00 92.69 177 ASN A N 1
ATOM 1421 C CA . ASN A 1 177 ? 9.774 4.364 -5.678 1.00 92.69 177 ASN A CA 1
ATOM 1422 C C . ASN A 1 177 ? 8.804 3.175 -5.731 1.00 92.69 177 ASN A C 1
ATOM 1424 O O . ASN A 1 177 ? 7.965 3.038 -4.845 1.00 92.69 177 ASN A O 1
ATOM 1428 N N . LEU A 1 178 ? 8.918 2.297 -6.732 1.00 93.44 178 LEU A N 1
ATOM 1429 C CA . LEU A 1 178 ? 8.131 1.065 -6.808 1.00 93.44 178 LEU A CA 1
ATOM 1430 C C . LEU A 1 178 ? 8.425 0.136 -5.620 1.00 93.44 178 LEU A C 1
ATOM 1432 O O . LEU A 1 178 ? 7.491 -0.377 -5.005 1.00 93.44 178 LEU A O 1
ATOM 1436 N N . PHE A 1 179 ? 9.699 -0.106 -5.301 1.00 90.00 179 PHE A N 1
ATOM 1437 C CA . PHE A 1 179 ? 10.075 -1.055 -4.249 1.00 90.00 179 PHE A CA 1
ATOM 1438 C C . PHE A 1 179 ? 9.904 -0.501 -2.840 1.00 90.00 179 PHE A C 1
ATOM 1440 O O . PHE A 1 179 ? 9.461 -1.253 -1.971 1.00 90.00 179 PHE A O 1
ATOM 1447 N N . GLU A 1 180 ? 10.178 0.783 -2.622 1.00 89.62 180 GLU A N 1
ATOM 1448 C CA . GLU A 1 180 ? 9.904 1.423 -1.334 1.00 89.62 180 GLU A CA 1
ATOM 1449 C C . GLU A 1 180 ? 8.393 1.461 -1.064 1.00 89.62 180 GLU A C 1
ATOM 1451 O O . GLU A 1 180 ? 7.934 1.001 -0.020 1.00 89.62 180 GLU A O 1
ATOM 1456 N N . LEU A 1 181 ? 7.573 1.844 -2.053 1.00 91.62 181 LEU A N 1
ATOM 1457 C CA . LEU A 1 181 ? 6.115 1.799 -1.899 1.00 91.62 181 LEU A CA 1
ATOM 1458 C C . LEU A 1 181 ? 5.592 0.368 -1.700 1.00 91.62 181 LEU A C 1
ATOM 1460 O O . LEU A 1 181 ? 4.643 0.151 -0.947 1.00 91.62 181 LEU A O 1
ATOM 1464 N N . LYS A 1 182 ? 6.204 -0.631 -2.351 1.00 91.81 182 LYS A N 1
ATOM 1465 C CA . LYS A 1 182 ? 5.860 -2.049 -2.154 1.00 91.81 182 LYS A CA 1
ATOM 1466 C C . LYS A 1 182 ? 6.144 -2.487 -0.718 1.00 91.81 182 LYS A C 1
ATOM 1468 O O . LYS A 1 182 ? 5.352 -3.245 -0.157 1.00 91.81 182 LYS A O 1
ATOM 1473 N N . LEU A 1 183 ? 7.260 -2.042 -0.141 1.00 87.44 183 LEU A N 1
ATOM 1474 C CA . LEU A 1 183 ? 7.618 -2.334 1.244 1.00 87.44 183 LEU A CA 1
ATOM 1475 C C . LEU A 1 183 ? 6.602 -1.715 2.207 1.00 87.44 183 LEU A C 1
ATOM 1477 O O . LEU A 1 183 ? 6.072 -2.425 3.060 1.00 87.44 183 LEU A O 1
ATOM 1481 N N . GLU A 1 184 ? 6.257 -0.442 2.014 1.00 90.44 184 GLU A N 1
ATOM 1482 C CA . GLU A 1 184 ? 5.239 0.227 2.828 1.00 90.44 184 GLU A CA 1
ATOM 1483 C C . GLU A 1 184 ? 3.879 -0.470 2.725 1.00 90.44 184 GLU A C 1
ATOM 1485 O O . GLU A 1 184 ? 3.222 -0.740 3.733 1.00 90.44 184 GLU A O 1
ATOM 1490 N N . ALA A 1 185 ? 3.460 -0.828 1.508 1.00 92.25 185 ALA A N 1
ATOM 1491 C CA . ALA A 1 185 ? 2.215 -1.551 1.272 1.00 92.25 185 ALA A CA 1
ATOM 1492 C C . ALA A 1 185 ? 2.202 -2.918 1.979 1.00 92.25 185 ALA A C 1
ATOM 1494 O O . ALA A 1 185 ? 1.195 -3.288 2.584 1.00 92.25 185 ALA A O 1
ATOM 1495 N N . ALA A 1 186 ? 3.319 -3.653 1.951 1.00 88.25 186 ALA A N 1
ATOM 1496 C CA . ALA A 1 186 ? 3.467 -4.924 2.659 1.00 88.25 186 ALA A CA 1
ATOM 1497 C C . ALA A 1 186 ? 3.403 -4.758 4.187 1.00 88.25 186 ALA A C 1
ATOM 1499 O O . ALA A 1 186 ? 2.755 -5.562 4.862 1.00 88.25 186 ALA A O 1
ATOM 1500 N N . ASN A 1 187 ? 4.017 -3.704 4.729 1.00 86.69 187 ASN A N 1
ATOM 1501 C CA . ASN A 1 187 ? 3.946 -3.386 6.155 1.00 86.69 187 ASN A CA 1
ATOM 1502 C C . ASN A 1 187 ? 2.509 -3.059 6.579 1.00 86.69 187 ASN A C 1
ATOM 1504 O O . ASN A 1 187 ? 2.031 -3.598 7.576 1.00 86.69 187 ASN A O 1
ATOM 1508 N N . LEU A 1 188 ? 1.786 -2.258 5.789 1.00 92.81 188 LEU A N 1
ATOM 1509 C CA . LEU A 1 188 ? 0.373 -1.961 6.033 1.00 92.81 188 LEU A CA 1
ATOM 1510 C C . LEU A 1 188 ? -0.482 -3.236 6.063 1.00 92.81 188 LEU A C 1
ATOM 1512 O O . LEU A 1 188 ? -1.302 -3.403 6.964 1.00 92.81 188 LEU A O 1
ATOM 1516 N N . ILE A 1 189 ? -0.276 -4.149 5.106 1.00 90.12 189 ILE A N 1
ATOM 1517 C CA . ILE A 1 189 ? -0.962 -5.451 5.080 1.00 90.12 189 ILE A CA 1
ATOM 1518 C C . ILE A 1 189 ? -0.699 -6.210 6.382 1.00 90.12 189 ILE A C 1
ATOM 1520 O O . ILE A 1 189 ? -1.643 -6.644 7.036 1.00 90.12 189 ILE A O 1
ATOM 1524 N N . SER A 1 190 ? 0.568 -6.309 6.792 1.00 87.88 190 SER A N 1
ATOM 1525 C CA . SER A 1 190 ? 0.964 -7.007 8.017 1.00 87.88 190 SER A CA 1
ATOM 1526 C C . SER A 1 190 ? 0.340 -6.395 9.276 1.00 87.88 190 SER A C 1
ATOM 1528 O O . SER A 1 190 ? -0.087 -7.129 10.165 1.00 87.88 190 SER A O 1
ATOM 1530 N N . LEU A 1 191 ? 0.282 -5.064 9.371 1.00 91.94 191 LEU A N 1
ATOM 1531 C CA . LEU A 1 191 ? -0.303 -4.355 10.512 1.00 91.94 191 LEU A CA 1
ATOM 1532 C C . LEU A 1 191 ? -1.816 -4.581 10.607 1.00 91.94 191 LEU A C 1
ATOM 1534 O O . LEU A 1 191 ? -2.337 -4.854 11.688 1.00 91.94 191 LEU A O 1
ATOM 1538 N N . VAL A 1 192 ? -2.520 -4.532 9.475 1.00 92.81 192 VAL A N 1
ATOM 1539 C CA . VAL A 1 192 ? -3.963 -4.806 9.426 1.00 92.81 192 VAL A CA 1
ATOM 1540 C C . VAL A 1 192 ? -4.257 -6.280 9.708 1.00 92.81 192 VAL A C 1
ATOM 1542 O O . VAL A 1 192 ? -5.178 -6.575 10.467 1.00 92.81 192 VAL A O 1
ATOM 1545 N N . ASP A 1 193 ? -3.464 -7.208 9.165 1.00 87.50 193 ASP A N 1
ATOM 1546 C CA . ASP A 1 193 ? -3.590 -8.638 9.464 1.00 87.50 193 ASP A CA 1
ATOM 1547 C C . ASP A 1 193 ? -3.372 -8.907 10.961 1.00 87.50 193 ASP A C 1
ATOM 1549 O O . ASP A 1 193 ? -4.161 -9.630 11.576 1.00 87.50 193 ASP A O 1
ATOM 1553 N N . LYS A 1 194 ? -2.361 -8.268 11.574 1.00 88.81 194 LYS A N 1
ATOM 1554 C CA . LYS A 1 194 ? -2.129 -8.323 13.024 1.00 88.81 194 LYS A CA 1
ATOM 1555 C C . LYS A 1 194 ? -3.361 -7.823 13.778 1.00 88.81 194 LYS A C 1
ATOM 1557 O O . LYS A 1 194 ? -3.920 -8.585 14.564 1.00 88.81 194 LYS A O 1
ATOM 1562 N N . MET A 1 195 ? -3.829 -6.609 13.476 1.00 92.00 195 MET A N 1
ATOM 1563 C CA . MET A 1 195 ? -4.999 -5.968 14.095 1.00 92.00 195 MET A CA 1
ATOM 1564 C C . MET A 1 195 ? -6.222 -6.888 14.128 1.00 92.00 195 MET A C 1
ATOM 1566 O O . MET A 1 195 ? -6.841 -7.079 15.175 1.00 92.00 195 MET A O 1
ATOM 1570 N N . VAL A 1 196 ? -6.582 -7.483 12.988 1.00 91.31 196 VAL A N 1
ATOM 1571 C CA . VAL A 1 196 ? -7.779 -8.335 12.909 1.00 91.31 196 VAL A CA 1
ATOM 1572 C C . VAL A 1 196 ? -7.588 -9.698 13.572 1.00 91.31 196 VAL A C 1
ATOM 1574 O O . VAL A 1 196 ? -8.581 -10.337 13.922 1.00 91.31 196 VAL A O 1
ATOM 1577 N N . SER A 1 197 ? -6.340 -10.134 13.756 1.00 87.31 197 SER A N 1
ATOM 1578 C CA . SER A 1 197 ? -5.996 -11.409 14.391 1.00 87.31 197 SER A CA 1
ATOM 1579 C C . SER A 1 197 ? -5.902 -11.359 15.915 1.00 87.31 197 SER A C 1
ATOM 1581 O O . SER A 1 197 ? -5.904 -12.426 16.522 1.00 87.31 197 SER A O 1
ATOM 1583 N N . LEU A 1 198 ? -5.850 -10.165 16.524 1.00 87.88 198 LEU A N 1
ATOM 1584 C CA . LEU A 1 198 ? -5.754 -10.003 17.980 1.00 87.88 198 LEU A CA 1
ATOM 1585 C C . LEU A 1 198 ? -6.875 -10.763 18.697 1.00 87.88 198 LEU A C 1
ATOM 1587 O O . LEU A 1 198 ? -8.021 -10.776 18.240 1.00 87.88 198 LEU A O 1
ATOM 1591 N N . THR A 1 199 ? -6.574 -11.395 19.824 1.00 83.88 199 THR A N 1
ATOM 1592 C CA . THR A 1 199 ? -7.566 -12.142 20.627 1.00 83.88 199 THR A CA 1
ATOM 1593 C C . THR A 1 199 ? -7.505 -11.779 22.105 1.00 83.88 199 THR A C 1
ATOM 1595 O O . THR A 1 199 ? -7.936 -12.562 22.949 1.00 83.88 199 THR A O 1
ATOM 1598 N N . ASP A 1 200 ? -6.947 -10.612 22.397 1.00 78.50 200 ASP A N 1
ATOM 1599 C CA . ASP A 1 200 ? -6.610 -10.176 23.744 1.00 78.50 200 ASP A CA 1
ATOM 1600 C C . ASP A 1 200 ? -7.840 -9.723 24.533 1.00 78.50 200 ASP A C 1
ATOM 1602 O O . ASP A 1 200 ? -8.933 -9.515 23.991 1.00 78.50 200 ASP A O 1
ATOM 1606 N N . ASP A 1 201 ? -7.661 -9.601 25.844 1.00 81.50 201 ASP A N 1
ATOM 1607 C CA . ASP A 1 201 ? -8.625 -8.947 26.713 1.00 81.50 201 ASP A CA 1
ATOM 1608 C C . ASP A 1 201 ? -8.638 -7.431 26.474 1.00 81.50 201 ASP A C 1
ATOM 1610 O O . ASP A 1 201 ? -7.757 -6.863 25.836 1.00 81.50 201 ASP A O 1
ATOM 1614 N N . PHE A 1 202 ? -9.689 -6.767 26.954 1.00 74.25 202 PHE A N 1
ATOM 1615 C CA . PHE A 1 202 ? -10.018 -5.388 26.581 1.00 74.25 202 PHE A CA 1
ATOM 1616 C C . PHE A 1 202 ? -8.860 -4.388 26.747 1.00 74.25 202 PHE A C 1
ATOM 1618 O O . PHE A 1 202 ? -8.635 -3.569 25.857 1.00 74.25 202 PHE A O 1
ATOM 1625 N N . GLU A 1 203 ? -8.123 -4.458 27.859 1.00 78.56 203 GLU A N 1
ATOM 1626 C CA . GLU A 1 203 ? -7.024 -3.530 28.162 1.00 78.56 203 GLU A CA 1
ATOM 1627 C C . GLU A 1 203 ? -5.842 -3.710 27.202 1.00 78.56 203 GLU A C 1
ATOM 1629 O O . GLU A 1 203 ? -5.432 -2.748 26.550 1.00 78.56 203 GLU A O 1
ATOM 1634 N N . ASN A 1 204 ? -5.356 -4.944 27.033 1.00 82.50 204 ASN A N 1
ATOM 1635 C CA . ASN A 1 204 ? -4.270 -5.241 26.096 1.00 82.50 204 ASN A CA 1
ATOM 1636 C C . ASN A 1 204 ? -4.695 -4.988 24.645 1.00 82.50 204 ASN A C 1
ATOM 1638 O O . ASN A 1 204 ? -3.929 -4.423 23.867 1.00 82.50 204 ASN A O 1
ATOM 1642 N N . LEU A 1 205 ? -5.943 -5.316 24.296 1.00 85.06 205 LEU A N 1
ATOM 1643 C CA . LEU A 1 205 ? -6.498 -5.060 22.971 1.00 85.06 205 LEU A CA 1
ATOM 1644 C C . LEU A 1 205 ? -6.439 -3.571 22.620 1.00 85.06 205 LEU A C 1
ATOM 1646 O O . LEU A 1 205 ? -6.023 -3.226 21.519 1.00 85.06 205 LEU A O 1
ATOM 1650 N N . ILE A 1 206 ? -6.851 -2.680 23.525 1.00 85.62 206 ILE A N 1
ATOM 1651 C CA . ILE A 1 206 ? -6.845 -1.238 23.250 1.00 85.62 206 ILE A CA 1
ATOM 1652 C C . ILE A 1 206 ? -5.422 -0.716 23.051 1.00 85.62 206 ILE A C 1
ATOM 1654 O O . ILE A 1 206 ? -5.195 0.016 22.089 1.00 85.62 206 ILE A O 1
ATOM 1658 N N . LEU A 1 207 ? -4.473 -1.115 23.902 1.00 86.69 207 LEU A N 1
ATOM 1659 C CA . LEU A 1 207 ? -3.075 -0.683 23.790 1.00 86.69 207 LEU A CA 1
ATOM 1660 C C . LEU A 1 207 ? -2.423 -1.182 22.493 1.00 86.69 207 LEU A C 1
ATOM 1662 O O . LEU A 1 207 ? -1.737 -0.426 21.806 1.00 86.69 207 LEU A O 1
ATOM 1666 N N . GLU A 1 208 ? -2.677 -2.434 22.104 1.00 88.00 208 GLU A N 1
ATOM 1667 C CA . GLU A 1 208 ? -2.159 -2.974 20.846 1.00 88.00 208 GLU A CA 1
ATOM 1668 C C . GLU A 1 208 ? -2.786 -2.309 19.619 1.00 88.00 208 GLU A C 1
ATOM 1670 O O . GLU A 1 208 ? -2.092 -2.037 18.637 1.00 88.00 208 GLU A O 1
ATOM 1675 N N . ILE A 1 209 ? -4.085 -2.012 19.664 1.00 91.44 209 ILE A N 1
ATOM 1676 C CA . ILE A 1 209 ? -4.772 -1.284 18.595 1.00 91.44 209 ILE A CA 1
ATOM 1677 C C . ILE A 1 209 ? -4.257 0.156 18.495 1.00 91.44 209 ILE A C 1
ATOM 1679 O O . ILE A 1 209 ? -4.055 0.629 17.376 1.00 91.44 209 ILE A O 1
ATOM 1683 N N . GLU A 1 210 ? -4.000 0.829 19.622 1.00 89.38 210 GLU A N 1
ATOM 1684 C CA . GLU A 1 210 ? -3.383 2.163 19.660 1.00 89.38 210 GLU A CA 1
ATOM 1685 C C . GLU A 1 210 ? -2.033 2.151 18.958 1.00 89.38 210 GLU A C 1
ATOM 1687 O O . GLU A 1 210 ? -1.827 2.907 18.006 1.00 89.38 210 GLU A O 1
ATOM 1692 N N . GLN A 1 211 ? -1.157 1.224 19.350 1.00 89.38 211 GLN A N 1
ATOM 1693 C CA . GLN A 1 211 ? 0.167 1.103 18.754 1.00 89.38 211 GLN A CA 1
ATOM 1694 C C . GLN A 1 211 ? 0.092 0.803 17.254 1.00 89.38 211 GLN A C 1
ATOM 1696 O O . GLN A 1 211 ? 0.774 1.453 16.467 1.00 89.38 211 GLN A O 1
ATOM 1701 N N . ILE A 1 212 ? -0.768 -0.129 16.825 1.00 91.12 212 ILE A N 1
ATOM 1702 C CA . ILE A 1 212 ? -0.912 -0.449 15.398 1.00 91.12 212 ILE A CA 1
ATOM 1703 C C . ILE A 1 212 ? -1.406 0.771 14.608 1.00 91.12 212 ILE A C 1
ATOM 1705 O O . ILE A 1 212 ? -0.935 1.018 13.498 1.00 91.12 212 ILE A O 1
ATOM 1709 N N . LEU A 1 213 ? -2.359 1.538 15.142 1.00 90.19 213 LEU A N 1
ATOM 1710 C CA . LEU A 1 213 ? -2.862 2.737 14.472 1.00 90.19 213 LEU A CA 1
ATOM 1711 C C . LEU A 1 213 ? -1.788 3.827 14.372 1.00 90.19 213 LEU A C 1
ATOM 1713 O O . LEU A 1 213 ? -1.696 4.473 13.325 1.00 90.19 213 LEU A O 1
ATOM 1717 N N . VAL A 1 214 ? -0.948 3.982 15.399 1.00 86.38 214 VAL A N 1
ATOM 1718 C CA . VAL A 1 214 ? 0.229 4.861 15.360 1.00 86.38 214 VAL A CA 1
ATOM 1719 C C . VAL A 1 214 ? 1.221 4.387 14.295 1.00 86.38 214 VAL A C 1
ATOM 1721 O O . VAL A 1 214 ? 1.598 5.188 13.437 1.00 86.38 214 VAL A O 1
ATOM 1724 N N . ASP A 1 215 ? 1.559 3.096 14.276 1.00 86.44 215 ASP A N 1
ATOM 1725 C CA . ASP A 1 215 ? 2.469 2.480 13.298 1.00 86.44 215 ASP A CA 1
ATOM 1726 C C . ASP A 1 215 ? 1.978 2.665 11.856 1.00 86.44 215 ASP A C 1
ATOM 1728 O O . ASP A 1 215 ? 2.773 2.913 10.951 1.00 86.44 215 ASP A O 1
ATOM 1732 N N . ILE A 1 216 ? 0.661 2.603 11.631 1.00 90.12 216 ILE A N 1
ATOM 1733 C CA . ILE A 1 216 ? 0.048 2.919 10.334 1.00 90.12 216 ILE A CA 1
ATOM 1734 C C . ILE A 1 216 ? 0.130 4.423 10.040 1.00 90.12 216 ILE A C 1
ATOM 1736 O O . ILE A 1 216 ? 0.370 4.822 8.902 1.00 90.12 216 ILE A O 1
ATOM 1740 N N . SER A 1 217 ? -0.082 5.287 11.029 1.00 83.81 217 SER A N 1
ATOM 1741 C CA . SER A 1 217 ? -0.107 6.736 10.809 1.00 83.81 217 SER A CA 1
ATOM 1742 C C . SER A 1 217 ? 1.245 7.312 10.395 1.00 83.81 217 SER A C 1
ATOM 1744 O O . SER A 1 217 ? 1.270 8.240 9.587 1.00 83.81 217 SER A O 1
ATOM 1746 N N . ILE A 1 218 ? 2.348 6.724 10.871 1.00 81.19 218 ILE A N 1
ATOM 1747 C CA . ILE A 1 218 ? 3.718 7.170 10.590 1.00 81.19 218 ILE A CA 1
ATOM 1748 C C . ILE A 1 218 ? 3.962 7.304 9.073 1.00 81.19 218 ILE A C 1
ATOM 1750 O O . ILE A 1 218 ? 4.188 8.423 8.605 1.00 81.19 218 ILE A O 1
ATOM 1754 N N . PRO A 1 219 ? 3.889 6.223 8.266 1.00 82.31 219 PRO A N 1
ATOM 1755 C CA . PRO A 1 219 ? 4.177 6.323 6.841 1.00 82.31 219 PRO A CA 1
ATOM 1756 C C . PRO A 1 219 ? 2.976 6.763 5.998 1.00 82.31 219 PRO A C 1
ATOM 1758 O O . PRO A 1 219 ? 3.193 7.208 4.872 1.00 82.31 219 PRO A O 1
ATOM 1761 N N . TRP A 1 220 ? 1.733 6.673 6.497 1.00 86.81 220 TRP A N 1
ATOM 1762 C CA . TRP A 1 220 ? 0.529 6.910 5.681 1.00 86.81 220 TRP A CA 1
ATOM 1763 C C . TRP A 1 220 ? -0.224 8.209 5.988 1.00 86.81 220 TRP A C 1
ATOM 1765 O O . TRP A 1 220 ? -0.922 8.710 5.115 1.00 86.81 220 TRP A O 1
ATOM 1775 N N . VAL A 1 221 ? -0.130 8.763 7.194 1.00 79.75 221 VAL A N 1
ATOM 1776 C CA . VAL A 1 221 ? -0.888 9.967 7.592 1.00 79.75 221 VAL A CA 1
ATOM 1777 C C . VAL A 1 221 ? 0.034 11.154 7.854 1.00 79.75 221 VAL A C 1
ATOM 1779 O O . VAL A 1 221 ? -0.308 12.267 7.464 1.00 79.75 221 VAL A O 1
ATOM 1782 N N . GLY A 1 222 ? 1.198 10.911 8.459 1.00 67.06 222 GLY A N 1
ATOM 1783 C CA . GLY A 1 222 ? 2.101 11.953 8.943 1.00 67.06 222 GLY A CA 1
ATOM 1784 C C . GLY A 1 222 ? 1.744 12.383 10.370 1.00 67.06 222 GLY A C 1
ATOM 1785 O O . GLY A 1 222 ? 0.573 12.425 10.761 1.00 67.06 222 GLY A O 1
ATOM 1786 N N . PHE A 1 223 ? 2.765 12.676 11.179 1.00 55.84 223 PHE A N 1
ATOM 1787 C CA . PHE A 1 223 ? 2.590 13.067 12.583 1.00 55.84 223 PHE A CA 1
ATOM 1788 C C . PHE A 1 223 ? 2.268 14.543 12.775 1.00 55.84 223 PHE A C 1
ATOM 1790 O O . PHE A 1 223 ? 1.666 14.912 13.785 1.00 55.84 223 PHE A O 1
ATOM 1797 N N . SER A 1 224 ? 2.669 15.385 11.827 1.00 48.53 224 SER A N 1
ATOM 1798 C CA . SER A 1 224 ? 2.541 16.828 11.935 1.00 48.53 224 SER A CA 1
ATOM 1799 C C . SER A 1 224 ? 2.096 17.443 10.604 1.00 48.53 224 SER A C 1
ATOM 1801 O O . SER A 1 224 ? 2.454 16.942 9.534 1.00 48.53 224 SER A O 1
ATOM 1803 N N . PRO A 1 225 ? 1.298 18.525 10.635 1.00 43.91 225 PRO A N 1
ATOM 1804 C CA . PRO A 1 225 ? 1.076 19.347 9.451 1.00 43.91 225 PRO A CA 1
ATOM 1805 C C . PRO A 1 225 ? 2.430 19.842 8.914 1.00 43.91 225 PRO A C 1
ATOM 1807 O O . PRO A 1 225 ? 3.130 20.566 9.620 1.00 43.91 225 PRO A O 1
ATOM 1810 N N . GLY A 1 226 ? 2.795 19.442 7.692 1.00 43.25 226 GLY A N 1
ATOM 1811 C CA . GLY A 1 226 ? 4.052 19.826 7.031 1.00 43.25 226 GLY A CA 1
ATOM 1812 C C . GLY A 1 226 ? 5.142 18.745 6.972 1.00 43.25 226 GLY A C 1
ATOM 1813 O O . GLY A 1 226 ? 6.155 18.959 6.316 1.00 43.25 226 GLY A O 1
ATOM 1814 N N . GLU A 1 227 ? 4.962 17.574 7.596 1.00 52.94 227 GLU A N 1
ATOM 1815 C CA . GLU A 1 227 ? 5.841 16.414 7.373 1.00 52.94 227 GLU A CA 1
ATOM 1816 C C . GLU A 1 227 ? 5.170 15.422 6.415 1.00 52.94 227 GLU A C 1
ATOM 1818 O O . GLU A 1 227 ? 4.198 14.747 6.766 1.00 52.94 227 GLU A O 1
ATOM 1823 N N . THR A 1 228 ? 5.692 15.321 5.187 1.00 57.59 228 THR A N 1
ATOM 1824 C CA . THR A 1 228 ? 5.195 14.348 4.206 1.00 57.59 228 THR A CA 1
ATOM 1825 C C . THR A 1 228 ? 5.488 12.928 4.696 1.00 57.59 228 THR A C 1
ATOM 1827 O O . THR A 1 228 ? 6.644 12.531 4.858 1.00 57.59 228 THR A O 1
ATOM 1830 N N . ALA A 1 229 ? 4.432 12.145 4.917 1.00 72.81 229 ALA A N 1
ATOM 1831 C CA . ALA A 1 229 ? 4.541 10.755 5.340 1.00 72.81 229 ALA A CA 1
ATOM 1832 C C . ALA A 1 229 ? 5.303 9.914 4.292 1.00 72.81 229 ALA A C 1
ATOM 1834 O O . ALA A 1 229 ? 5.129 10.100 3.085 1.00 72.81 229 ALA A O 1
ATOM 1835 N N . HIS A 1 230 ? 6.146 8.977 4.734 1.00 77.75 230 HIS A N 1
ATOM 1836 C CA . HIS A 1 230 ? 7.096 8.274 3.858 1.00 77.75 230 HIS A CA 1
ATOM 1837 C C . HIS A 1 230 ? 6.429 7.557 2.664 1.00 77.75 230 HIS A C 1
ATOM 1839 O O . HIS A 1 230 ? 6.886 7.674 1.526 1.00 77.75 230 HIS A O 1
ATOM 1845 N N . ALA A 1 231 ? 5.283 6.895 2.870 1.00 84.00 231 ALA A N 1
ATOM 1846 C CA . ALA A 1 231 ? 4.550 6.259 1.775 1.00 84.00 231 ALA A CA 1
ATOM 1847 C C . ALA A 1 231 ? 3.954 7.292 0.801 1.00 84.00 231 ALA A C 1
ATOM 1849 O O . ALA A 1 231 ? 3.916 7.038 -0.403 1.00 84.00 231 ALA A O 1
ATOM 1850 N N . LEU A 1 232 ? 3.523 8.465 1.286 1.00 81.31 232 LEU A N 1
ATOM 1851 C CA . LEU A 1 232 ? 3.014 9.551 0.436 1.00 81.31 232 LEU A CA 1
ATOM 1852 C C . LEU A 1 232 ? 4.111 10.117 -0.471 1.00 81.31 232 LEU A C 1
ATOM 1854 O O . LEU A 1 232 ? 3.863 10.321 -1.661 1.00 81.31 232 LEU A O 1
ATOM 1858 N N . TRP A 1 233 ? 5.337 10.257 0.044 1.00 83.62 233 TRP A N 1
ATOM 1859 C CA . TRP A 1 233 ? 6.500 10.618 -0.771 1.00 83.62 233 TRP A CA 1
ATOM 1860 C C . TRP A 1 233 ? 6.692 9.612 -1.914 1.00 83.62 233 TRP A C 1
ATOM 1862 O O . TRP A 1 233 ? 6.731 9.999 -3.086 1.00 83.62 233 TRP A O 1
ATOM 1872 N N . HIS A 1 234 ? 6.722 8.313 -1.612 1.00 87.62 234 HIS A N 1
ATOM 1873 C CA . HIS A 1 234 ? 6.918 7.290 -2.641 1.00 87.62 234 HIS A CA 1
ATOM 1874 C C . HIS A 1 234 ? 5.753 7.145 -3.616 1.00 87.62 234 HIS A C 1
ATOM 1876 O O . HIS A 1 234 ? 5.968 6.732 -4.752 1.00 87.62 234 HIS A O 1
ATOM 1882 N N . MET A 1 235 ? 4.527 7.513 -3.243 1.00 88.94 235 MET A N 1
ATOM 1883 C CA . MET A 1 235 ? 3.430 7.627 -4.211 1.00 88.94 235 MET A CA 1
ATOM 1884 C C . MET A 1 235 ? 3.618 8.813 -5.155 1.00 88.94 235 MET A C 1
ATOM 1886 O O . MET A 1 235 ? 3.275 8.719 -6.334 1.00 88.94 235 MET A O 1
ATOM 1890 N N . GLY A 1 236 ? 4.175 9.904 -4.641 1.00 82.88 236 GLY A N 1
ATOM 1891 C CA . GLY A 1 236 ? 4.252 11.200 -5.294 1.00 82.88 236 GLY A CA 1
ATOM 1892 C C . GLY A 1 236 ? 3.238 12.148 -4.673 1.00 82.88 236 GLY A C 1
ATOM 1893 O O . GLY A 1 236 ? 2.024 11.907 -4.744 1.00 82.88 236 GLY A O 1
ATOM 1894 N N . ASP A 1 237 ? 3.746 13.231 -4.087 1.00 67.56 237 ASP A N 1
ATOM 1895 C CA . ASP A 1 237 ? 2.944 14.220 -3.379 1.00 67.56 237 ASP A CA 1
ATOM 1896 C C . ASP A 1 237 ? 3.252 15.659 -3.803 1.00 67.56 237 ASP A C 1
ATOM 1898 O O . ASP A 1 237 ? 4.317 15.972 -4.344 1.00 67.56 237 ASP A O 1
ATOM 1902 N N . HIS A 1 238 ? 2.263 16.520 -3.573 1.00 57.75 238 HIS A N 1
ATOM 1903 C CA . HIS A 1 238 ? 2.409 17.965 -3.641 1.00 57.75 238 HIS A CA 1
ATOM 1904 C C . HIS A 1 238 ? 2.480 18.468 -2.207 1.00 57.75 238 HIS A C 1
ATOM 1906 O O . HIS A 1 238 ? 1.449 18.508 -1.540 1.00 57.75 238 HIS A O 1
ATOM 1912 N N . ASP A 1 239 ? 3.671 18.841 -1.748 1.00 52.59 239 ASP A N 1
ATOM 1913 C CA . ASP A 1 239 ? 3.769 19.552 -0.479 1.00 52.59 239 ASP A CA 1
ATOM 1914 C C . ASP A 1 239 ? 3.215 20.980 -0.646 1.00 52.59 239 ASP A C 1
ATOM 1916 O O . ASP A 1 239 ? 3.350 21.588 -1.719 1.00 52.59 239 ASP A O 1
ATOM 1920 N N . GLU A 1 240 ? 2.592 21.519 0.405 1.00 45.00 240 GLU A N 1
ATOM 1921 C CA . GLU A 1 240 ? 2.022 22.878 0.422 1.00 45.00 240 GLU A CA 1
ATOM 1922 C C . GLU A 1 240 ? 3.103 23.952 0.156 1.00 45.00 240 GLU A C 1
ATOM 1924 O O . GLU A 1 240 ? 2.797 25.039 -0.340 1.00 45.00 240 GLU A O 1
ATOM 1929 N N . ASP A 1 241 ? 4.379 23.599 0.359 1.00 49.22 241 ASP A N 1
ATOM 1930 C CA . ASP A 1 241 ? 5.564 24.444 0.176 1.00 49.22 241 ASP A CA 1
ATOM 1931 C C . ASP A 1 241 ? 6.200 24.403 -1.237 1.00 49.22 241 ASP A C 1
ATOM 1933 O O . ASP A 1 241 ? 7.324 24.869 -1.437 1.00 49.22 241 ASP A O 1
ATOM 1937 N N . ASN A 1 242 ? 5.485 23.920 -2.263 1.00 44.59 242 ASN A N 1
ATOM 1938 C CA . ASN A 1 242 ? 5.905 23.888 -3.683 1.00 44.59 242 ASN A CA 1
ATOM 1939 C C . ASN A 1 242 ? 7.059 22.928 -4.052 1.00 44.59 242 ASN A C 1
ATOM 1941 O O . ASN A 1 242 ? 7.554 22.988 -5.183 1.00 44.59 242 ASN A O 1
ATOM 1945 N N . PHE A 1 243 ? 7.476 22.011 -3.175 1.00 53.34 243 PHE A N 1
ATOM 1946 C CA . PHE A 1 243 ? 8.385 20.931 -3.573 1.00 53.34 243 PHE A CA 1
ATOM 1947 C C . PHE A 1 243 ? 7.597 19.779 -4.208 1.00 53.34 243 PHE A C 1
ATOM 1949 O O . PHE A 1 243 ? 6.770 19.131 -3.571 1.00 53.34 243 PHE A O 1
ATOM 1956 N N . PHE A 1 244 ? 7.834 19.542 -5.501 1.00 62.69 244 PHE A N 1
ATOM 1957 C CA . PHE A 1 244 ? 7.209 18.448 -6.239 1.00 62.69 244 PHE A CA 1
ATOM 1958 C C . PHE A 1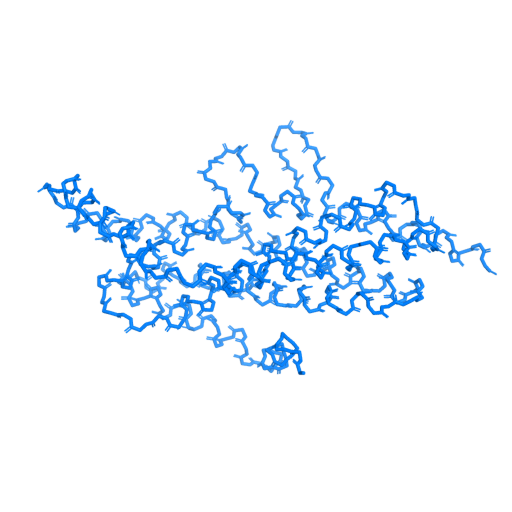 244 ? 8.049 17.179 -6.118 1.00 62.69 244 PHE A C 1
ATOM 1960 O O . PHE A 1 244 ? 9.122 17.078 -6.718 1.00 62.69 244 PHE A O 1
ATOM 1967 N N . PHE A 1 245 ? 7.532 16.185 -5.398 1.00 74.19 245 PHE A N 1
ATOM 1968 C CA . PHE A 1 245 ? 8.081 14.839 -5.444 1.00 74.19 245 PHE A CA 1
ATOM 1969 C C . PHE A 1 245 ? 7.297 14.022 -6.462 1.00 74.19 245 PHE A C 1
ATOM 1971 O O . PHE A 1 245 ? 6.135 13.688 -6.247 1.00 74.19 245 PHE A O 1
ATOM 1978 N N . MET A 1 246 ? 7.949 13.677 -7.577 1.00 82.19 246 MET A N 1
ATOM 1979 C CA . MET A 1 246 ? 7.333 12.852 -8.619 1.00 82.19 246 MET A CA 1
ATOM 1980 C C . MET A 1 246 ? 6.792 11.535 -8.054 1.00 82.19 246 MET A C 1
ATOM 1982 O O . MET A 1 246 ? 5.670 11.153 -8.379 1.00 82.19 246 MET A O 1
ATOM 1986 N N . GLY A 1 247 ? 7.574 10.853 -7.210 1.00 88.94 247 GLY A N 1
ATOM 1987 C CA . GLY A 1 247 ? 7.240 9.531 -6.679 1.00 88.94 247 GLY A CA 1
ATOM 1988 C C . GLY A 1 247 ? 6.897 8.516 -7.775 1.00 88.94 247 GLY A C 1
ATOM 1989 O O . GLY A 1 247 ? 7.163 8.717 -8.963 1.00 88.94 247 GLY A O 1
ATOM 1990 N N . PHE A 1 248 ? 6.275 7.408 -7.392 1.00 93.75 248 PHE A N 1
ATOM 1991 C CA . PHE A 1 248 ? 5.847 6.356 -8.307 1.00 93.75 248 PHE A CA 1
ATOM 1992 C C . PHE A 1 248 ? 4.901 6.892 -9.388 1.00 93.75 248 PHE A C 1
ATOM 1994 O O . PHE A 1 248 ? 5.015 6.525 -10.558 1.00 93.75 248 PHE A O 1
ATOM 2001 N N . LEU A 1 249 ? 3.977 7.795 -9.043 1.00 92.12 249 LEU A N 1
ATOM 2002 C CA . LEU A 1 249 ? 3.045 8.363 -10.013 1.00 92.12 249 LEU A CA 1
ATOM 2003 C C . LEU A 1 249 ? 3.759 9.246 -11.057 1.00 92.12 249 LEU A C 1
ATOM 2005 O O . LEU A 1 249 ? 3.422 9.188 -12.233 1.00 92.12 249 LEU A O 1
ATOM 2009 N N . GLY A 1 250 ? 4.745 10.050 -10.698 1.00 90.94 250 GLY A N 1
ATOM 2010 C CA . GLY A 1 250 ? 5.493 10.842 -11.676 1.00 90.94 250 GLY A CA 1
ATOM 2011 C C . GLY A 1 250 ? 6.382 9.958 -12.548 1.00 90.94 250 GLY A C 1
ATOM 2012 O O . GLY A 1 250 ? 6.277 9.978 -13.772 1.00 90.94 250 GLY A O 1
ATOM 2013 N N . TRP A 1 251 ? 7.184 9.096 -11.921 1.00 94.19 251 TRP A N 1
ATOM 2014 C CA . TRP A 1 251 ? 8.131 8.245 -12.643 1.00 94.19 251 TRP A CA 1
ATOM 2015 C C . TRP A 1 251 ? 7.454 7.174 -13.505 1.00 94.19 251 TRP A C 1
ATOM 2017 O O . TRP A 1 251 ? 7.986 6.811 -14.550 1.00 94.19 251 TRP A O 1
ATOM 2027 N N . SER A 1 252 ? 6.255 6.709 -13.134 1.00 93.88 252 SER A N 1
ATOM 2028 C CA . SER A 1 252 ? 5.462 5.820 -13.997 1.00 93.88 252 SER A CA 1
ATOM 2029 C C . SER A 1 252 ? 5.042 6.492 -15.303 1.00 93.88 252 SER A C 1
ATOM 2031 O O . SER A 1 252 ? 5.029 5.819 -16.328 1.00 93.88 252 SER A O 1
ATOM 2033 N N . LEU A 1 253 ? 4.735 7.796 -15.304 1.00 91.94 253 LEU A N 1
ATOM 2034 C CA . LEU A 1 253 ? 4.444 8.526 -16.544 1.00 91.94 253 LEU A CA 1
ATOM 2035 C C . LEU A 1 253 ? 5.686 8.626 -17.427 1.00 91.94 253 LEU A C 1
ATOM 2037 O O . LEU A 1 253 ? 5.608 8.278 -18.598 1.00 91.94 253 LEU A O 1
ATOM 2041 N N . ALA A 1 254 ? 6.830 8.998 -16.847 1.00 91.69 254 ALA A N 1
ATOM 2042 C CA . ALA A 1 254 ? 8.088 9.080 -17.585 1.00 91.69 254 ALA A CA 1
ATOM 2043 C C . ALA A 1 254 ? 8.466 7.729 -18.220 1.00 91.69 254 ALA A C 1
ATOM 2045 O O . ALA A 1 254 ? 8.866 7.675 -19.381 1.00 91.69 254 ALA A O 1
ATOM 2046 N N . VAL A 1 255 ? 8.290 6.617 -17.496 1.00 92.44 255 VAL A N 1
ATOM 2047 C CA . VAL A 1 255 ? 8.484 5.270 -18.059 1.00 92.44 255 VAL A CA 1
ATOM 2048 C C . VAL A 1 255 ? 7.526 5.011 -19.224 1.00 92.44 255 VAL A C 1
ATOM 2050 O O . VAL A 1 255 ? 7.968 4.531 -20.262 1.00 92.44 255 VAL A O 1
ATOM 2053 N N . LEU A 1 256 ? 6.236 5.327 -19.082 1.00 92.31 256 LEU A N 1
ATOM 2054 C CA . LEU A 1 256 ? 5.242 5.107 -20.139 1.00 92.31 256 LEU A CA 1
ATOM 2055 C C . LEU A 1 256 ? 5.538 5.919 -21.406 1.00 92.31 256 LEU A C 1
ATOM 2057 O O . LEU A 1 256 ? 5.453 5.361 -22.495 1.00 92.31 256 LEU A O 1
ATOM 2061 N N . GLU A 1 257 ? 5.922 7.189 -21.263 1.00 90.88 257 GLU A N 1
ATOM 2062 C CA . GLU A 1 257 ? 6.308 8.063 -22.380 1.00 90.88 257 GLU A CA 1
ATOM 2063 C C . GLU A 1 257 ? 7.496 7.471 -23.148 1.00 90.88 257 GLU A C 1
ATOM 2065 O O . GLU A 1 257 ? 7.410 7.255 -24.355 1.00 90.88 257 GLU A O 1
ATOM 2070 N N . ASN A 1 258 ? 8.555 7.079 -22.433 1.00 90.06 258 ASN A N 1
ATOM 2071 C CA . ASN A 1 258 ? 9.733 6.471 -23.055 1.00 90.06 258 ASN A CA 1
ATOM 2072 C C . ASN A 1 258 ? 9.415 5.114 -23.702 1.00 90.06 258 ASN A C 1
ATOM 2074 O O . ASN A 1 258 ? 9.963 4.779 -24.748 1.00 90.06 258 ASN A O 1
ATOM 2078 N N . LEU A 1 259 ? 8.532 4.305 -23.112 1.00 87.81 259 LEU A N 1
ATOM 2079 C CA . LEU A 1 259 ? 8.118 3.045 -23.732 1.00 87.81 259 LEU A CA 1
ATOM 2080 C C . LEU A 1 259 ? 7.284 3.275 -25.001 1.00 87.81 259 LEU A C 1
ATOM 2082 O O . LEU A 1 259 ? 7.391 2.471 -25.922 1.00 87.81 259 LEU A O 1
ATOM 2086 N N . GLN A 1 260 ? 6.475 4.337 -25.061 1.00 81.50 260 GLN A N 1
ATOM 2087 C CA . GLN A 1 260 ? 5.652 4.661 -26.227 1.00 81.50 260 GLN A CA 1
ATOM 2088 C C . GLN A 1 260 ? 6.494 5.177 -27.401 1.00 81.50 260 GLN A C 1
ATOM 2090 O O . GLN A 1 260 ? 6.331 4.679 -28.513 1.00 81.50 260 GLN A O 1
ATOM 2095 N N . GLU A 1 261 ? 7.415 6.113 -27.159 1.00 70.50 261 GLU A N 1
ATOM 2096 C CA . GLU A 1 261 ? 8.301 6.664 -28.200 1.00 70.50 261 GLU A CA 1
ATOM 2097 C C . GLU A 1 261 ? 9.087 5.551 -28.915 1.00 70.50 261 GLU A C 1
ATOM 2099 O O . GLU A 1 261 ? 9.187 5.528 -30.137 1.00 70.50 261 GLU A O 1
ATOM 2104 N N . ASN A 1 262 ? 9.536 4.542 -28.165 1.00 62.47 262 ASN A N 1
ATOM 2105 C CA . ASN A 1 262 ? 10.282 3.407 -28.713 1.00 62.47 262 ASN A CA 1
ATOM 2106 C C . ASN A 1 262 ? 9.408 2.335 -29.404 1.00 62.47 262 ASN A C 1
ATOM 2108 O O . ASN A 1 262 ? 9.946 1.418 -30.026 1.00 62.47 262 ASN A O 1
ATOM 2112 N N . VAL A 1 263 ? 8.077 2.404 -29.284 1.00 58.88 263 VAL A N 1
ATOM 2113 C CA . VAL A 1 263 ? 7.135 1.552 -30.040 1.00 58.88 263 VAL A CA 1
ATOM 2114 C C . VAL A 1 263 ? 6.788 2.182 -31.390 1.00 58.88 263 VAL A C 1
ATOM 2116 O O . VAL A 1 263 ? 6.507 1.450 -32.334 1.00 58.88 263 VAL A O 1
ATOM 2119 N N . GLU A 1 264 ? 6.830 3.512 -31.497 1.00 51.78 264 GLU A N 1
ATOM 2120 C CA . GLU A 1 264 ? 6.576 4.244 -32.747 1.00 51.78 264 GLU A CA 1
ATOM 2121 C C . GLU A 1 264 ? 7.782 4.219 -33.715 1.00 51.78 264 GLU A C 1
ATOM 2123 O O . GLU A 1 264 ? 7.601 4.426 -34.915 1.00 51.78 264 GLU A O 1
ATOM 2128 N N . ASP A 1 265 ? 8.981 3.883 -33.220 1.00 44.31 265 ASP A N 1
ATOM 2129 C CA . ASP A 1 265 ? 10.235 3.753 -33.989 1.00 44.31 265 ASP A CA 1
ATOM 2130 C C . ASP A 1 265 ? 10.522 2.327 -34.539 1.00 44.31 265 ASP A C 1
ATOM 2132 O O . ASP A 1 265 ? 11.592 2.083 -35.113 1.00 44.31 265 ASP A O 1
ATOM 2136 N N . LEU A 1 266 ? 9.587 1.377 -34.385 1.00 41.00 266 LEU A N 1
ATOM 2137 C CA . LEU A 1 266 ? 9.649 -0.005 -34.911 1.00 41.00 266 LEU A CA 1
ATOM 2138 C C . LEU A 1 266 ? 8.737 -0.214 -36.129 1.00 41.00 266 LEU A C 1
ATOM 2140 O O . LEU A 1 266 ? 9.171 -0.951 -37.048 1.00 41.00 266 LEU A O 1
#

Secondary structure (DSSP, 8-state):
--HHHHHHHHHTTTTHHHHHHHHHHHHHHHTT--HHHHHHHHHHHHHHHHHHHHHHHHHHHHTT--SHHHHHHHHHHHHHHHHHHHHHHHHHHHHHHHHHHHHHHHHTTT--TTHHHHHHHHHHHHHHHHHHS--HHHHHHHHHHHHHHHHHHHHHHHHHHHHTT--HHHHHHHHHHHHHHHHHHHHHHHHHHHHHH----HHHHHHHHHHHHHHHHHHHT-SSTT---HHHHHH-EE-TTS-EE-HHHHHHHHHHHHHHHHHHT-